Protein AF-A0A0F9QT44-F1 (afdb_monomer_lite)

Radius of gyration: 28.96 Å; chains: 1; bounding box: 82×44×83 Å

pLDDT: mean 74.53, std 11.98, range [33.0, 92.38]

Secondary structure (DSSP, 8-state):
--HHHHHHHHHHHTSSS-----------HHHHHHHHHHH---HHHHHHHHHHHHHHHHHHHHHHHHHH--S-HHHHHHHHHHHHHHHHHHHHHHHHHHHHHHHHHHHHHHHHHHHHHHHHHHHS-TTS-HHHHHHHHHHHS-STTHHHHHHHHHHHHTT--HHHHHHT---S-HHHHHHHHHHHHTTT---THHHHSSS-HHHHHHHHHHHHHHHHHHHHHHHHHHHHHHHHHHHHHS---HHHHHHHHHHHHHHHHHHHHHHH-S-------TTSS-HHHHHHHHHHHHHHHHHHHH--TT--HHHHHHHHHHHHTTT-SSSHHHHHHHHHHHHTT---HHHHHHHHHHHH--HHHHHHHHHHHHHHHHHHTT-

Sequence (375 aa):
MSYIERYLIFCRKFHRIKIPKLKFKVLSDRYHDLYKKNYNVYENDINKASFLIFLASFLIFNLLLMYLTTIIIPIISLISVFLSIILSYKFNLILYNEISRRESEINAMLHIIKIDFSLIQEILKNNSDYSINFIMLIKDYNIPISSDFKIILKKIHEGMIPEDELTKLMTPSKNFDDYLKMLLTNNFGFNSSILNNNETDLEKKYKIYMKEIQSRISILFFVGIFFPLGLCFLILFQLINMIFQTLFVPIFLILLNFLFRKTIKRNSYLIGVLNNYSKLEKKKFDEFIQFLRSFAINLKRNISPELCFLNSYNQNINRLQLIKESIRTQVSRLLNFNCTFNEILQFLKIDMKSVRYNVILDVIQKFIDKMVNVV

Organism: NCBI:txid412755

Foldseek 3Di:
DDPVVVLLVLLVVCVPPPADFADDDDDDPLVQVVCCVVRVGGLRSLRRSLVVQLVVQLVVQLVVDVVVDPDDSVVSSVVSNVVSNVVSNVSSCPVVVVLVVLQVQCVVCVVVLVVLLLVVQVVDPPPDQSLVVSLVSLLPPPGPCNVVSVVLNVVVVVVDDSLVSLLVDDGSHPVVNVVSVVCSVVVVHDDPVVVVPDDPVVNVVVVVVVVVLVVLVVVLVCLVPVVVVVVVVCVVVDVPDPVVVVVVVVVSVVVSVVSCCVNVPDPPPDDDDLPPDDPVVNLLVVLVVQLVVQLVVLPDPPDDSLVSNLRSCVVCVVVDDPCNVLSVVLNVCSVVVNDDPLVNLVSSCVVVVDPVSNVVSVSVSVVVVVSVVVD

Structure (mmCIF, N/CA/C/O backbone):
data_AF-A0A0F9QT44-F1
#
_entry.id   AF-A0A0F9QT44-F1
#
loop_
_atom_site.group_PDB
_atom_site.id
_atom_site.type_symbol
_atom_site.label_atom_id
_atom_site.label_alt_id
_atom_site.label_comp_id
_atom_site.label_asym_id
_atom_site.label_entity_id
_atom_site.label_seq_id
_atom_site.pdbx_PDB_ins_code
_atom_site.Cartn_x
_atom_site.Cartn_y
_atom_site.Cartn_z
_atom_site.occupancy
_atom_site.B_iso_or_equiv
_atom_site.auth_seq_id
_atom_site.auth_comp_id
_atom_site.auth_asym_id
_atom_site.auth_atom_id
_atom_site.pdbx_PDB_model_num
ATOM 1 N N . MET A 1 1 ? -8.198 15.325 -16.122 1.00 53.47 1 MET A N 1
ATOM 2 C CA . MET A 1 1 ? -8.079 14.009 -16.780 1.00 53.47 1 MET A CA 1
ATOM 3 C C . MET A 1 1 ? -6.742 13.398 -16.397 1.00 53.47 1 MET A C 1
ATOM 5 O O . MET A 1 1 ? -5.712 13.985 -16.725 1.00 53.47 1 MET A O 1
ATOM 9 N N . SER A 1 2 ? -6.741 12.316 -15.619 1.00 73.81 2 SER A N 1
ATOM 10 C CA . SER A 1 2 ? -5.506 11.704 -15.107 1.00 73.81 2 SER A CA 1
ATOM 11 C C . SER A 1 2 ? -4.689 11.042 -16.233 1.00 73.81 2 SER A C 1
ATOM 13 O O . SER A 1 2 ? -5.227 10.667 -17.276 1.00 73.81 2 SER A O 1
ATOM 15 N N . TYR A 1 3 ? -3.371 10.894 -16.052 1.00 79.12 3 TYR A N 1
ATOM 16 C CA . TYR A 1 3 ? -2.490 10.210 -17.020 1.00 79.12 3 TYR A CA 1
ATOM 17 C C . TYR A 1 3 ? -2.990 8.792 -17.363 1.00 79.12 3 TYR A C 1
ATOM 19 O O . TYR A 1 3 ? -2.947 8.369 -18.518 1.00 79.12 3 TYR A O 1
ATOM 27 N N . ILE A 1 4 ? -3.538 8.100 -16.363 1.00 77.94 4 ILE A N 1
ATOM 28 C CA . ILE A 1 4 ? -4.082 6.746 -16.477 1.00 77.94 4 ILE A CA 1
ATOM 29 C C . ILE A 1 4 ? -5.357 6.730 -17.331 1.00 77.94 4 ILE A C 1
ATOM 31 O O . ILE A 1 4 ? -5.503 5.860 -18.181 1.00 77.94 4 ILE A O 1
ATOM 35 N N . GLU A 1 5 ? -6.249 7.718 -17.214 1.00 79.06 5 GLU A N 1
ATOM 36 C CA . GLU A 1 5 ? -7.438 7.803 -18.081 1.00 79.06 5 GLU A CA 1
ATOM 37 C C . GLU A 1 5 ? -7.067 7.903 -19.565 1.00 79.06 5 GLU A C 1
ATOM 39 O O . GLU A 1 5 ? -7.649 7.209 -20.399 1.00 79.06 5 GLU A O 1
ATOM 44 N N . ARG A 1 6 ? -6.064 8.724 -19.907 1.00 81.19 6 ARG A N 1
ATOM 45 C CA . ARG A 1 6 ? -5.584 8.848 -21.295 1.00 81.19 6 ARG A CA 1
ATOM 46 C C . ARG A 1 6 ? -4.982 7.536 -21.800 1.00 81.19 6 ARG A C 1
ATOM 48 O O . ARG A 1 6 ? -5.262 7.134 -22.929 1.00 81.19 6 ARG A O 1
ATOM 55 N N . TYR A 1 7 ? -4.208 6.856 -20.953 1.00 84.06 7 TYR A N 1
ATOM 56 C CA . TYR A 1 7 ? -3.657 5.530 -21.235 1.00 84.06 7 TYR A CA 1
ATOM 57 C C . TYR A 1 7 ? -4.762 4.501 -21.524 1.00 84.06 7 TYR A C 1
ATOM 59 O O . TYR A 1 7 ? -4.699 3.767 -22.511 1.00 84.06 7 TYR A O 1
ATOM 67 N N . LEU A 1 8 ? -5.808 4.471 -20.696 1.00 83.31 8 LEU A N 1
ATOM 68 C CA . LEU A 1 8 ? -6.914 3.523 -20.832 1.00 83.31 8 LEU A CA 1
ATOM 69 C C . LEU A 1 8 ? -7.744 3.786 -22.086 1.00 83.31 8 LEU A C 1
ATOM 71 O O . LEU A 1 8 ? -8.091 2.845 -22.798 1.00 83.31 8 LEU A O 1
ATOM 75 N N . ILE A 1 9 ? -8.016 5.054 -22.399 1.00 82.94 9 ILE A N 1
ATOM 76 C CA . ILE A 1 9 ? -8.697 5.435 -23.642 1.00 82.94 9 ILE A CA 1
ATOM 77 C C . ILE A 1 9 ? -7.890 4.973 -24.853 1.00 82.94 9 ILE A C 1
ATOM 79 O O . ILE A 1 9 ? -8.465 4.421 -25.790 1.00 82.94 9 ILE A O 1
ATOM 83 N N . PHE A 1 10 ? -6.567 5.156 -24.827 1.00 83.06 10 PHE A N 1
ATOM 84 C CA . PHE A 1 10 ? -5.695 4.673 -25.890 1.00 83.06 10 PHE A CA 1
ATOM 85 C C . PHE A 1 10 ? -5.793 3.151 -26.052 1.00 83.06 10 PHE A C 1
ATOM 87 O O . PHE A 1 10 ? -6.037 2.686 -27.159 1.00 83.06 10 PHE A O 1
ATOM 94 N N . CYS A 1 11 ? -5.710 2.378 -24.965 1.00 82.44 11 CYS A N 1
ATOM 95 C CA . CYS A 1 11 ? -5.818 0.917 -25.029 1.00 82.44 11 CYS A CA 1
ATOM 96 C C . CYS A 1 11 ? -7.182 0.454 -25.576 1.00 82.44 11 CYS A C 1
ATOM 98 O O . CYS A 1 11 ? -7.239 -0.400 -26.462 1.00 82.44 11 CYS A O 1
ATOM 100 N N . ARG A 1 12 ? -8.287 1.058 -25.114 1.00 82.94 12 ARG A N 1
ATOM 101 C CA . ARG A 1 12 ? -9.653 0.682 -25.526 1.00 82.94 12 ARG A CA 1
ATOM 102 C C . ARG A 1 12 ? -9.930 0.917 -27.011 1.00 82.94 12 ARG A C 1
ATOM 104 O O . ARG A 1 12 ? -10.701 0.161 -27.601 1.00 82.94 12 ARG A O 1
ATOM 111 N N . LYS A 1 13 ? -9.292 1.909 -27.646 1.00 84.19 13 LYS A N 1
ATOM 112 C CA . LYS A 1 13 ? -9.457 2.169 -29.092 1.00 84.19 13 LYS A CA 1
ATOM 113 C C . LYS A 1 13 ? -9.105 0.955 -29.960 1.00 84.19 13 LYS A C 1
ATOM 115 O O . LYS A 1 13 ? -9.671 0.795 -31.036 1.00 84.19 13 LYS A O 1
ATOM 120 N N . PHE A 1 14 ? -8.228 0.073 -29.482 1.00 78.81 14 PHE A N 1
ATOM 121 C CA . PHE A 1 14 ? -7.748 -1.088 -30.237 1.00 78.81 14 PHE A CA 1
ATOM 122 C C . PHE A 1 14 ? -8.479 -2.392 -29.905 1.00 78.81 14 PHE A C 1
ATOM 124 O O . PHE A 1 14 ? -8.108 -3.456 -30.410 1.00 78.81 14 PHE A O 1
ATOM 131 N N . HIS A 1 15 ? -9.547 -2.324 -29.106 1.00 76.88 15 HIS A N 1
ATOM 132 C CA . HIS A 1 15 ? -10.271 -3.506 -28.650 1.00 76.88 15 HIS A CA 1
ATOM 133 C C . HIS A 1 15 ? -10.776 -4.368 -29.819 1.00 76.88 15 HIS A C 1
ATOM 135 O O . HIS A 1 15 ? -10.503 -5.569 -29.886 1.00 76.88 15 HIS A O 1
ATOM 141 N N . ARG A 1 16 ? -11.400 -3.728 -30.819 1.00 76.50 16 ARG A N 1
ATOM 142 C CA . ARG A 1 16 ? -11.988 -4.394 -31.997 1.00 76.50 16 ARG A CA 1
ATOM 143 C C . ARG A 1 16 ? -11.002 -4.669 -33.137 1.00 76.50 16 ARG A C 1
ATOM 145 O O . ARG A 1 16 ? -11.326 -5.428 -34.043 1.00 76.50 16 ARG A O 1
ATOM 152 N N . ILE A 1 17 ? -9.804 -4.082 -33.109 1.00 80.19 17 ILE A N 1
ATOM 153 C CA . ILE A 1 17 ? -8.862 -4.173 -34.231 1.00 80.19 17 ILE A CA 1
ATOM 154 C C . ILE A 1 17 ? -8.015 -5.446 -34.087 1.00 80.19 17 ILE A C 1
ATOM 156 O O . ILE A 1 17 ? -7.487 -5.739 -33.007 1.00 80.19 17 ILE A O 1
ATOM 160 N N . LYS A 1 18 ? -7.887 -6.226 -35.167 1.00 79.38 18 LYS A N 1
ATOM 161 C CA . LYS A 1 18 ? -6.996 -7.394 -35.237 1.00 79.38 18 LYS A CA 1
ATOM 162 C C . LYS A 1 18 ? -5.578 -6.924 -35.580 1.00 79.38 18 LYS A C 1
ATOM 164 O O . LYS A 1 18 ? -5.235 -6.781 -36.744 1.00 79.38 18 LYS A O 1
ATOM 169 N N . ILE A 1 19 ? -4.782 -6.655 -34.548 1.00 83.69 19 ILE A N 1
ATOM 170 C CA . ILE A 1 19 ? -3.373 -6.233 -34.642 1.00 83.69 19 ILE A CA 1
ATOM 171 C C . ILE A 1 19 ? -2.504 -7.305 -33.962 1.00 83.69 19 ILE A C 1
ATOM 173 O O . ILE A 1 19 ? -2.989 -7.939 -33.011 1.00 83.69 19 ILE A O 1
ATOM 177 N N . PRO A 1 20 ? -1.247 -7.517 -34.407 1.00 80.50 20 PRO A N 1
ATOM 178 C CA . PRO A 1 20 ? -0.276 -8.315 -33.668 1.00 80.50 20 PRO A CA 1
ATOM 179 C C . PRO A 1 20 ? -0.170 -7.883 -32.202 1.00 80.50 20 PRO A C 1
ATOM 181 O O . PRO A 1 20 ? -0.392 -6.725 -31.845 1.00 80.50 20 PRO A O 1
ATOM 184 N N . LYS A 1 21 ? 0.152 -8.841 -31.334 1.00 83.00 21 LYS A N 1
ATOM 185 C CA . LYS A 1 21 ? 0.227 -8.632 -29.887 1.00 83.00 21 LYS A CA 1
ATOM 186 C C . LYS A 1 21 ? 1.665 -8.800 -29.440 1.00 83.00 21 LYS A C 1
ATOM 188 O O . LYS A 1 21 ? 2.279 -9.819 -29.742 1.00 83.00 21 LYS A O 1
ATOM 193 N N . LEU A 1 22 ? 2.163 -7.841 -28.670 1.00 79.12 22 LEU A N 1
ATOM 194 C CA . LEU A 1 22 ? 3.469 -7.943 -28.035 1.00 79.12 22 LEU A CA 1
ATOM 195 C C . LEU A 1 22 ? 3.256 -8.299 -26.561 1.00 79.12 22 LEU A C 1
ATOM 197 O O . LEU A 1 22 ? 2.761 -7.477 -25.790 1.00 79.12 22 LEU A O 1
ATOM 201 N N . LYS A 1 23 ? 3.557 -9.547 -26.191 1.00 79.25 23 LYS A N 1
ATOM 202 C CA . LYS A 1 23 ? 3.420 -10.042 -24.815 1.00 79.25 23 LYS A CA 1
ATOM 203 C C . LYS A 1 23 ? 4.752 -9.912 -24.088 1.00 79.25 23 LYS A C 1
ATOM 205 O O . LYS A 1 23 ? 5.744 -10.479 -24.530 1.00 79.25 23 LYS A O 1
ATOM 210 N N . PHE A 1 24 ? 4.754 -9.208 -22.961 1.00 69.50 24 PHE A N 1
ATOM 211 C CA . PHE A 1 24 ? 5.959 -9.020 -22.148 1.00 69.50 24 PHE A CA 1
ATOM 212 C C . PHE A 1 24 ? 5.968 -9.825 -20.855 1.00 69.50 24 PHE A C 1
ATOM 214 O O . PHE A 1 24 ? 7.033 -10.205 -20.376 1.00 69.50 24 PHE A O 1
ATOM 221 N N . LYS A 1 25 ? 4.797 -10.055 -20.262 1.00 70.12 25 LYS A N 1
ATOM 222 C CA . LYS A 1 25 ? 4.671 -10.742 -18.981 1.00 70.12 25 LYS A CA 1
ATOM 223 C C . LYS A 1 25 ? 3.348 -11.488 -18.941 1.00 70.12 25 LYS A C 1
ATOM 225 O O . LYS A 1 25 ? 2.318 -10.907 -19.258 1.00 70.12 25 LYS A O 1
ATOM 230 N N . VAL A 1 26 ? 3.387 -12.752 -18.532 1.00 71.94 26 VAL A N 1
ATOM 231 C CA . VAL A 1 26 ? 2.172 -13.497 -18.192 1.00 71.94 26 VAL A CA 1
ATOM 232 C C . VAL A 1 26 ? 1.692 -12.963 -16.846 1.00 71.94 26 VAL A C 1
ATOM 234 O O . VAL A 1 26 ? 2.415 -13.028 -15.849 1.00 71.94 26 VAL A O 1
ATOM 237 N N . LEU A 1 27 ? 0.518 -12.341 -16.839 1.00 72.50 27 LEU A N 1
ATOM 238 C CA . LEU A 1 27 ? -0.137 -11.904 -15.610 1.00 72.50 27 LEU A CA 1
ATOM 239 C C . LEU A 1 27 ? -0.869 -13.099 -14.994 1.00 72.50 27 LEU A C 1
ATOM 241 O O . LEU A 1 27 ? -1.238 -14.032 -15.699 1.00 72.50 27 LEU A O 1
ATOM 245 N N . SER A 1 28 ? -1.059 -13.088 -13.677 1.00 75.38 28 SER A N 1
ATOM 246 C CA . SER A 1 28 ? -1.920 -14.084 -13.039 1.00 75.38 28 SER A CA 1
ATOM 247 C C . SER A 1 28 ? -3.394 -13.765 -13.296 1.00 75.38 28 SER A C 1
ATOM 249 O O . SER A 1 28 ? -3.754 -12.599 -13.479 1.00 75.38 28 SER A O 1
ATOM 251 N N . ASP A 1 29 ? -4.256 -14.783 -13.232 1.00 77.94 29 ASP A N 1
ATOM 252 C CA . ASP A 1 29 ? -5.703 -14.663 -13.485 1.00 77.94 29 ASP A CA 1
ATOM 253 C C . ASP A 1 29 ? -6.363 -13.542 -12.673 1.00 77.94 29 ASP A C 1
ATOM 255 O O . ASP A 1 29 ? -7.120 -12.726 -13.192 1.00 77.94 29 ASP A O 1
ATOM 259 N N . ARG A 1 30 ? -5.941 -13.382 -11.418 1.00 77.69 30 ARG A N 1
ATOM 260 C CA . ARG A 1 30 ? -6.386 -12.295 -10.540 1.00 77.69 30 ARG A CA 1
ATOM 261 C C . ARG A 1 30 ? -6.125 -10.899 -11.121 1.00 77.69 30 ARG A C 1
ATOM 263 O O . ARG A 1 30 ? -6.950 -10.001 -10.973 1.00 77.69 30 ARG A O 1
ATOM 270 N N . TYR A 1 31 ? -4.971 -10.680 -11.752 1.00 75.50 31 TYR A N 1
ATOM 271 C CA . TYR A 1 31 ? -4.663 -9.394 -12.385 1.00 75.50 31 TYR A CA 1
ATOM 272 C C . TYR A 1 31 ? -5.509 -9.179 -13.646 1.00 75.50 31 TYR A C 1
ATOM 274 O O . TYR A 1 31 ? -5.884 -8.039 -13.920 1.00 75.50 31 TYR A O 1
ATOM 282 N N . HIS A 1 32 ? -5.865 -10.245 -14.373 1.00 78.88 32 HIS A N 1
ATOM 283 C CA . HIS A 1 32 ? -6.824 -10.156 -15.479 1.00 78.88 32 HIS A CA 1
ATOM 284 C C . HIS A 1 32 ? -8.195 -9.685 -14.991 1.00 78.88 32 HIS A C 1
ATOM 286 O O . HIS A 1 32 ? -8.760 -8.745 -15.560 1.00 78.88 32 HIS A O 1
ATOM 292 N N . ASP A 1 33 ? -8.680 -10.258 -13.891 1.00 79.62 33 ASP A N 1
ATOM 293 C CA . ASP A 1 33 ? -9.951 -9.866 -13.287 1.00 79.62 33 ASP A CA 1
ATOM 294 C C . ASP A 1 33 ? -9.911 -8.427 -12.754 1.00 79.62 33 ASP A C 1
ATOM 296 O O . ASP A 1 33 ? -10.848 -7.656 -12.970 1.00 79.62 33 ASP A O 1
ATOM 300 N N . LEU A 1 34 ? -8.799 -8.011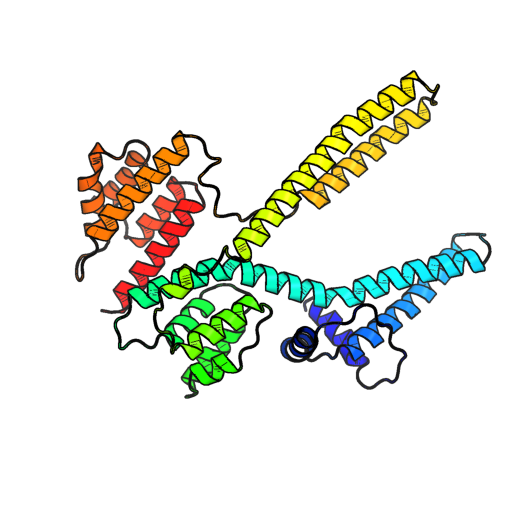 -12.131 1.00 80.06 34 LEU A N 1
ATOM 301 C CA . LEU A 1 34 ? -8.619 -6.633 -11.656 1.00 80.06 34 LEU A CA 1
ATOM 302 C C . LEU A 1 34 ? -8.583 -5.623 -12.807 1.00 80.06 34 LEU A C 1
ATOM 304 O O . LEU A 1 34 ? -9.175 -4.549 -12.692 1.00 80.06 34 LEU A O 1
ATOM 308 N N . TYR A 1 35 ? -7.912 -5.944 -13.918 1.00 79.75 35 TYR A N 1
ATOM 309 C CA . TYR A 1 35 ? -7.878 -5.079 -15.102 1.00 79.75 35 TYR A CA 1
ATOM 310 C C . TYR A 1 35 ? -9.275 -4.885 -15.686 1.00 79.75 35 TYR A C 1
ATOM 312 O O . TYR A 1 35 ? -9.684 -3.755 -15.972 1.00 79.75 35 TYR A O 1
ATOM 320 N N . LYS A 1 36 ? -10.036 -5.975 -15.799 1.00 81.44 36 LYS A N 1
ATOM 321 C CA . LYS A 1 36 ? -11.409 -5.939 -16.296 1.00 81.44 36 LYS A CA 1
ATOM 322 C C . LYS A 1 36 ? -12.326 -5.156 -15.355 1.00 81.44 36 LYS A C 1
ATOM 324 O O . LYS A 1 36 ? -13.041 -4.272 -15.816 1.00 81.44 36 LYS A O 1
ATOM 329 N N . LYS A 1 37 ? -12.269 -5.425 -14.048 1.00 79.81 37 LYS A N 1
ATOM 330 C CA . LYS A 1 37 ? -13.130 -4.790 -13.041 1.00 79.81 37 LYS A CA 1
ATOM 331 C C . LYS A 1 37 ? -12.847 -3.294 -12.882 1.00 79.81 37 LYS A C 1
ATOM 333 O O . LYS A 1 37 ? -13.768 -2.490 -12.962 1.00 79.81 37 LYS A O 1
ATOM 338 N N . ASN A 1 38 ? -11.585 -2.914 -12.682 1.00 77.12 38 ASN A N 1
ATOM 339 C CA . ASN A 1 38 ? -11.232 -1.535 -12.325 1.00 77.12 38 ASN A CA 1
ATOM 340 C C . ASN A 1 38 ? -11.127 -0.620 -13.543 1.00 77.12 38 ASN A C 1
ATOM 342 O O . ASN A 1 38 ? -11.376 0.580 -13.449 1.00 77.12 38 ASN A O 1
ATOM 346 N N . TYR A 1 39 ? -10.720 -1.178 -14.684 1.00 77.75 39 TYR A N 1
ATOM 347 C CA . TYR A 1 39 ? -10.350 -0.388 -15.848 1.00 77.75 39 TYR A CA 1
ATOM 348 C C . TYR A 1 39 ? -11.111 -0.765 -17.113 1.00 77.75 39 TYR A C 1
ATOM 350 O O . TYR A 1 39 ? -10.954 -0.063 -18.110 1.00 77.75 39 TYR A O 1
ATOM 358 N N . ASN A 1 40 ? -11.954 -1.804 -17.104 1.00 80.81 40 ASN A N 1
ATOM 359 C CA . ASN A 1 40 ? -12.685 -2.299 -18.277 1.00 80.81 40 ASN A CA 1
ATOM 360 C C . ASN A 1 40 ? -11.776 -2.422 -19.516 1.00 80.81 40 ASN A C 1
ATOM 362 O O . ASN A 1 40 ? -12.072 -1.899 -20.592 1.00 80.81 40 ASN A O 1
ATOM 366 N N . VAL A 1 41 ? -10.598 -3.011 -19.307 1.00 79.94 41 VAL A N 1
ATOM 367 C CA . VAL A 1 41 ? -9.574 -3.244 -20.327 1.00 79.94 41 VAL A CA 1
ATOM 368 C C . VAL A 1 41 ? -9.114 -4.688 -20.206 1.00 79.94 41 VAL A C 1
ATOM 370 O O . VAL A 1 41 ? -8.861 -5.170 -19.103 1.00 79.94 41 VAL A O 1
ATOM 373 N N . TYR A 1 42 ? -8.987 -5.372 -21.340 1.00 80.88 42 TYR A N 1
ATOM 374 C CA . TYR A 1 42 ? -8.425 -6.716 -21.379 1.00 80.88 42 TYR A CA 1
ATOM 375 C C . TYR A 1 42 ? -6.911 -6.649 -21.575 1.00 80.88 42 TYR A C 1
ATOM 377 O O . TYR A 1 42 ? -6.396 -5.756 -22.246 1.00 80.88 42 TYR A O 1
ATOM 385 N N . GLU A 1 43 ? -6.181 -7.646 -21.073 1.00 78.50 43 GLU A N 1
ATOM 386 C CA . GLU A 1 43 ? -4.735 -7.761 -21.318 1.00 78.50 43 GLU A CA 1
ATOM 387 C C . GLU A 1 43 ? -4.409 -7.733 -22.823 1.00 78.50 43 GLU A C 1
ATOM 389 O O . GLU A 1 43 ? -3.436 -7.125 -23.264 1.00 78.50 43 GLU A O 1
ATOM 394 N N . ASN A 1 44 ? -5.281 -8.329 -23.638 1.00 81.50 44 ASN A N 1
ATOM 395 C CA . ASN A 1 44 ? -5.165 -8.289 -25.090 1.00 81.50 44 ASN A CA 1
ATOM 396 C C . ASN A 1 44 ? -5.124 -6.864 -25.654 1.00 81.50 44 ASN A C 1
ATOM 398 O O . ASN A 1 44 ? -4.415 -6.636 -26.630 1.00 81.50 44 ASN A O 1
ATOM 402 N N . ASP A 1 45 ? -5.853 -5.921 -25.065 1.00 81.62 45 ASP A N 1
ATOM 403 C CA . ASP A 1 45 ? -5.890 -4.534 -25.530 1.00 81.62 45 ASP A CA 1
ATOM 404 C C . ASP A 1 45 ? -4.587 -3.811 -25.177 1.00 81.62 45 ASP A C 1
ATOM 406 O O . ASP A 1 45 ? -4.041 -3.077 -26.001 1.00 81.62 45 ASP A O 1
ATOM 410 N N . ILE A 1 46 ? -4.037 -4.097 -23.993 1.00 83.69 46 ILE A N 1
ATOM 411 C CA . ILE A 1 46 ? -2.733 -3.592 -23.546 1.00 83.69 46 ILE A CA 1
ATOM 412 C C . ILE A 1 46 ? -1.624 -4.133 -24.453 1.00 83.69 46 ILE A C 1
ATOM 414 O O . ILE A 1 46 ? -0.801 -3.367 -24.941 1.00 83.69 46 ILE A O 1
ATOM 418 N N . ASN A 1 47 ? -1.636 -5.432 -24.757 1.00 84.50 47 ASN A N 1
ATOM 419 C CA . ASN A 1 47 ? -0.624 -6.068 -25.605 1.00 84.50 47 ASN A CA 1
ATOM 420 C C . ASN A 1 47 ? -0.681 -5.580 -27.069 1.00 84.50 47 ASN A C 1
ATOM 422 O O . ASN A 1 47 ? 0.359 -5.484 -27.726 1.00 84.50 47 ASN A O 1
ATOM 426 N N . LYS A 1 48 ? -1.871 -5.232 -27.586 1.00 86.25 48 LYS A N 1
ATOM 427 C CA . LYS A 1 48 ? -2.028 -4.561 -28.893 1.00 86.25 48 LYS A CA 1
ATOM 428 C C . LYS A 1 48 ? -1.499 -3.124 -28.856 1.00 86.25 48 LYS A C 1
ATOM 430 O O . LYS A 1 48 ? -0.768 -2.713 -29.753 1.00 86.25 48 LYS A O 1
ATOM 435 N N . ALA A 1 49 ? -1.835 -2.364 -27.814 1.00 85.62 49 ALA A N 1
ATOM 436 C CA . ALA A 1 49 ? -1.353 -0.995 -27.633 1.00 85.62 49 ALA A CA 1
ATOM 437 C C . ALA A 1 49 ? 0.180 -0.943 -27.480 1.00 85.62 49 ALA A C 1
ATOM 439 O O . ALA A 1 49 ? 0.837 -0.106 -28.096 1.00 85.62 49 ALA A O 1
ATOM 440 N N . SER A 1 50 ? 0.762 -1.890 -26.739 1.00 86.00 50 SER A N 1
ATOM 441 C CA . SER A 1 50 ? 2.208 -2.098 -26.636 1.00 86.00 50 SER A CA 1
ATOM 442 C C . SER A 1 50 ? 2.855 -2.342 -27.999 1.00 86.00 50 SER A C 1
ATOM 444 O O . SER A 1 50 ? 3.888 -1.740 -28.296 1.00 86.00 50 SER A O 1
ATOM 446 N N . PHE A 1 51 ? 2.252 -3.176 -28.850 1.00 87.56 51 PHE A N 1
ATOM 447 C CA . PHE A 1 51 ? 2.764 -3.415 -30.200 1.00 87.56 51 PHE A CA 1
ATOM 448 C C . PHE A 1 51 ? 2.769 -2.137 -31.055 1.00 87.56 51 PHE A C 1
ATOM 450 O O . PHE A 1 51 ? 3.754 -1.846 -31.728 1.00 87.56 51 PHE A O 1
ATOM 457 N N . LEU A 1 52 ? 1.711 -1.328 -30.988 1.00 87.19 52 LEU A N 1
ATOM 458 C CA . LEU A 1 52 ? 1.657 -0.061 -31.724 1.00 87.19 52 LEU A CA 1
ATOM 459 C C . LEU A 1 52 ? 2.695 0.949 -31.242 1.00 87.19 52 LEU A C 1
ATOM 461 O O . LEU A 1 52 ? 3.298 1.645 -32.053 1.00 87.19 52 LEU A O 1
ATOM 465 N N . ILE A 1 53 ? 2.935 1.012 -29.935 1.00 87.94 53 ILE A N 1
ATOM 466 C CA . ILE A 1 53 ? 3.975 1.876 -29.369 1.00 87.94 53 ILE A CA 1
ATOM 467 C C . ILE A 1 53 ? 5.358 1.395 -29.776 1.00 87.94 53 ILE A C 1
ATOM 469 O O . ILE A 1 53 ? 6.213 2.220 -30.090 1.00 87.94 53 ILE A O 1
ATOM 473 N N . PHE A 1 54 ? 5.572 0.081 -29.820 1.00 92.38 54 PHE A N 1
ATOM 474 C CA . PHE A 1 54 ? 6.790 -0.491 -30.379 1.00 92.38 54 PHE A CA 1
ATOM 475 C C . PHE A 1 54 ? 6.980 -0.035 -31.832 1.00 92.38 54 PHE A C 1
ATOM 477 O O . PHE A 1 54 ? 8.012 0.543 -32.146 1.00 92.38 54 PHE A O 1
ATOM 484 N N . LEU A 1 55 ? 5.965 -0.183 -32.688 1.00 90.12 55 LEU A N 1
ATOM 485 C CA . LEU A 1 55 ? 6.057 0.179 -34.104 1.00 90.12 55 LEU A CA 1
ATOM 486 C C . LEU A 1 55 ? 6.283 1.686 -34.310 1.00 90.12 55 LEU A C 1
ATOM 488 O O . LEU A 1 55 ? 7.177 2.083 -35.054 1.00 90.12 55 LEU A O 1
ATOM 492 N N . ALA A 1 56 ? 5.526 2.531 -33.609 1.00 90.25 56 ALA A N 1
ATOM 493 C CA . ALA A 1 56 ? 5.676 3.981 -33.692 1.00 90.25 56 ALA A CA 1
ATOM 494 C C . ALA A 1 56 ? 7.052 4.443 -33.187 1.00 90.25 56 ALA A C 1
ATOM 496 O O . ALA A 1 56 ? 7.721 5.231 -33.851 1.00 90.25 56 ALA A O 1
ATOM 497 N N . SER A 1 57 ? 7.504 3.931 -32.036 1.00 90.75 57 SER A N 1
ATOM 498 C CA . SER A 1 57 ? 8.822 4.282 -31.494 1.00 90.75 57 SER A CA 1
ATOM 499 C C . SER A 1 57 ? 9.963 3.753 -32.358 1.00 90.75 57 SER A C 1
ATOM 501 O O . SER A 1 57 ? 10.943 4.464 -32.545 1.00 90.75 57 SER A O 1
ATOM 503 N N . PHE A 1 58 ? 9.822 2.565 -32.949 1.00 92.31 58 PHE A N 1
ATOM 504 C CA . PHE A 1 58 ? 10.789 2.021 -33.898 1.00 92.31 58 PHE A CA 1
ATOM 505 C C . PHE A 1 58 ? 10.944 2.929 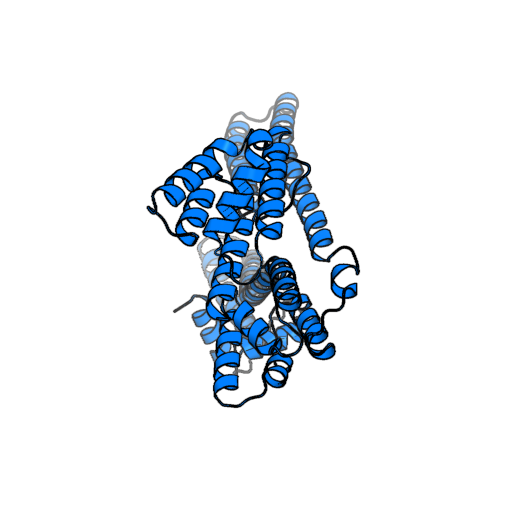-35.123 1.00 92.31 58 PHE A C 1
ATOM 507 O O . PHE A 1 58 ? 12.071 3.253 -35.491 1.00 92.31 58 PHE A O 1
ATOM 514 N N . LEU A 1 59 ? 9.840 3.387 -35.725 1.00 90.31 59 LEU A N 1
ATOM 515 C CA . LEU A 1 59 ? 9.890 4.307 -36.868 1.00 90.31 59 LEU A CA 1
ATOM 516 C C . LEU A 1 59 ? 10.535 5.647 -36.495 1.00 90.31 59 LEU A C 1
ATOM 518 O O . LEU A 1 59 ? 11.408 6.128 -37.214 1.00 90.31 59 LEU A O 1
ATOM 522 N N . ILE A 1 60 ? 10.150 6.223 -35.352 1.00 88.94 60 ILE A N 1
ATOM 523 C CA . ILE A 1 60 ? 10.704 7.495 -34.872 1.00 88.94 60 ILE A CA 1
ATOM 524 C C . ILE A 1 60 ? 12.207 7.366 -34.611 1.00 88.94 60 ILE A C 1
ATOM 526 O O . ILE A 1 60 ? 12.973 8.188 -35.105 1.00 88.94 60 ILE A O 1
ATOM 530 N N . PHE A 1 61 ? 12.646 6.343 -33.869 1.00 89.38 61 PHE A N 1
ATOM 531 C CA . PHE A 1 61 ? 14.065 6.161 -33.557 1.00 89.38 61 PHE A CA 1
ATOM 532 C C . PHE A 1 61 ? 14.901 5.897 -34.807 1.00 89.38 61 PHE A C 1
ATOM 534 O O . PHE A 1 61 ? 15.972 6.485 -34.921 1.00 89.38 61 PHE A O 1
ATOM 541 N N . ASN A 1 62 ? 14.401 5.107 -35.763 1.00 84.88 62 ASN A N 1
ATOM 542 C CA . ASN A 1 62 ? 15.107 4.903 -37.027 1.00 84.88 62 ASN A CA 1
ATOM 543 C C . ASN A 1 62 ? 15.271 6.206 -37.805 1.00 84.88 62 ASN A C 1
ATOM 545 O O . ASN A 1 62 ? 16.381 6.510 -38.222 1.00 84.88 62 ASN A O 1
ATOM 549 N N . LEU A 1 63 ? 14.203 6.995 -37.977 1.00 86.50 63 LEU A N 1
ATOM 550 C CA . LEU A 1 63 ? 14.283 8.271 -38.699 1.00 86.50 63 LEU A CA 1
ATOM 551 C C . LEU A 1 63 ? 15.267 9.238 -38.029 1.00 86.50 63 LEU A C 1
ATOM 553 O O . LEU A 1 63 ? 16.080 9.869 -38.700 1.00 86.50 63 LEU A O 1
ATOM 557 N N . LEU A 1 64 ? 15.221 9.319 -36.700 1.00 85.31 64 LEU A N 1
ATOM 558 C CA . LEU A 1 64 ? 16.053 10.228 -35.916 1.00 85.31 64 LEU A CA 1
ATOM 559 C C . LEU A 1 64 ? 17.535 9.804 -35.947 1.00 85.31 64 LEU A C 1
ATOM 561 O O . LEU A 1 64 ? 18.414 10.642 -36.135 1.00 85.31 64 LEU A O 1
ATOM 565 N N . LEU A 1 65 ? 17.824 8.505 -35.827 1.00 84.69 65 LEU A N 1
ATOM 566 C CA . LEU A 1 65 ? 19.190 7.968 -35.885 1.00 84.69 65 LEU A CA 1
ATOM 567 C C . LEU A 1 65 ? 19.783 7.999 -37.301 1.00 84.69 65 LEU A C 1
ATOM 569 O O . LEU A 1 65 ? 20.967 8.304 -37.438 1.00 84.69 65 LEU A O 1
ATOM 573 N N . MET A 1 66 ? 18.975 7.748 -38.338 1.00 81.88 66 MET A N 1
ATOM 574 C CA . MET A 1 66 ? 19.383 7.908 -39.742 1.00 81.88 66 MET A CA 1
ATOM 575 C C . MET A 1 66 ? 19.742 9.361 -40.068 1.00 81.88 66 MET A C 1
ATOM 577 O O . MET A 1 66 ? 20.649 9.603 -40.854 1.00 81.88 66 MET A O 1
ATOM 581 N N . TYR A 1 67 ? 19.052 10.328 -39.457 1.00 79.88 67 TYR A N 1
ATOM 582 C CA . TYR A 1 67 ? 19.364 11.747 -39.625 1.00 79.88 67 TYR A CA 1
ATOM 583 C C . TYR A 1 67 ? 20.639 12.169 -38.875 1.00 79.88 67 TYR A C 1
ATOM 585 O O . TYR A 1 67 ? 21.417 12.974 -39.378 1.00 79.88 67 TYR A O 1
ATOM 593 N N . LEU A 1 68 ? 20.862 11.641 -37.667 1.00 74.62 68 LEU A N 1
ATOM 594 C CA . LEU A 1 68 ? 21.965 12.067 -36.796 1.00 74.62 68 LEU A CA 1
ATOM 595 C C . LEU A 1 68 ? 23.306 11.380 -37.073 1.00 74.62 68 LEU A C 1
ATOM 597 O O . LEU A 1 68 ? 24.338 11.896 -36.645 1.00 74.62 68 LEU A O 1
ATOM 601 N N . THR A 1 69 ? 23.319 10.201 -37.698 1.00 72.62 69 THR A N 1
ATOM 602 C CA . THR A 1 69 ? 24.528 9.367 -37.767 1.00 72.62 69 THR A CA 1
ATOM 603 C C . THR A 1 69 ? 24.770 8.792 -39.158 1.00 72.62 69 THR A C 1
ATOM 605 O O . THR A 1 69 ? 23.844 8.380 -39.843 1.00 72.62 69 THR A O 1
ATOM 608 N N . THR A 1 70 ? 26.041 8.695 -39.552 1.00 72.62 70 THR A N 1
ATOM 609 C CA . THR A 1 70 ? 26.505 8.020 -40.781 1.00 72.62 70 THR A CA 1
ATOM 610 C C . THR A 1 70 ? 26.765 6.521 -40.573 1.00 72.62 70 THR A C 1
ATOM 612 O O . THR A 1 70 ? 27.417 5.871 -41.390 1.00 72.62 70 THR A O 1
ATOM 615 N N . ILE A 1 71 ? 26.295 5.966 -39.451 1.00 74.25 71 ILE A N 1
ATOM 616 C CA . ILE A 1 71 ? 26.486 4.561 -39.082 1.00 74.25 71 ILE A CA 1
ATOM 617 C C . ILE A 1 71 ? 25.771 3.657 -40.100 1.00 74.25 71 ILE A C 1
ATOM 619 O O . ILE A 1 71 ? 24.751 4.021 -40.682 1.00 74.25 71 ILE A O 1
ATOM 623 N N . ILE A 1 72 ? 26.289 2.442 -40.299 1.00 81.19 72 ILE A N 1
ATOM 624 C CA . ILE A 1 72 ? 25.689 1.452 -41.197 1.00 81.19 72 ILE A CA 1
ATOM 625 C C . ILE A 1 72 ? 24.246 1.141 -40.741 1.00 81.19 72 ILE A C 1
ATOM 627 O O . ILE A 1 72 ? 24.002 0.787 -39.584 1.00 81.19 72 ILE A O 1
ATOM 631 N N . ILE A 1 73 ? 23.303 1.197 -41.687 1.00 80.50 73 ILE A N 1
ATOM 632 C CA . ILE A 1 73 ? 21.854 0.962 -41.523 1.00 80.50 73 ILE A CA 1
ATOM 633 C C . ILE A 1 73 ? 21.473 -0.224 -40.598 1.00 80.50 73 ILE A C 1
ATOM 635 O O . ILE A 1 73 ? 20.580 -0.044 -39.765 1.00 80.50 73 ILE A O 1
ATOM 639 N N . PRO A 1 74 ? 22.098 -1.423 -40.652 1.00 80.62 74 PRO A N 1
ATOM 640 C CA . PRO A 1 74 ? 21.714 -2.532 -39.779 1.00 80.62 74 PRO A CA 1
ATOM 641 C C . PRO A 1 74 ? 21.990 -2.261 -38.294 1.00 80.62 74 PRO A C 1
ATOM 643 O O . PRO A 1 74 ? 21.211 -2.698 -37.449 1.00 80.62 74 PRO A O 1
ATOM 646 N N . ILE A 1 75 ? 23.039 -1.503 -37.957 1.00 79.38 75 ILE A N 1
ATOM 647 C CA . ILE A 1 75 ? 23.348 -1.139 -36.564 1.00 79.38 75 ILE A CA 1
ATOM 648 C C . ILE A 1 75 ? 22.302 -0.145 -36.043 1.00 79.38 75 ILE A C 1
ATOM 650 O O . ILE A 1 75 ? 21.807 -0.298 -34.926 1.00 79.38 75 ILE A O 1
ATOM 654 N N . ILE A 1 76 ? 21.909 0.827 -36.874 1.00 82.94 76 ILE A N 1
ATOM 655 C CA . ILE A 1 76 ? 20.849 1.795 -36.554 1.00 82.94 76 ILE A CA 1
ATOM 656 C C . ILE A 1 76 ? 19.518 1.078 -36.302 1.00 82.94 76 ILE A C 1
ATOM 658 O O . ILE A 1 76 ? 18.856 1.334 -35.291 1.00 82.94 76 ILE A O 1
ATOM 662 N N . SER A 1 77 ? 19.154 0.139 -37.178 1.00 81.25 77 SER A N 1
ATOM 663 C CA . SER A 1 77 ? 17.938 -0.663 -37.026 1.00 81.25 77 SER A CA 1
ATOM 664 C C . SER A 1 77 ? 17.956 -1.461 -35.722 1.00 81.25 77 SER A C 1
ATOM 666 O O . SER A 1 77 ? 17.003 -1.400 -34.945 1.00 81.25 77 SER A O 1
ATOM 668 N N . LEU A 1 78 ? 19.071 -2.129 -35.411 1.00 84.56 78 LEU A N 1
ATOM 669 C CA . LEU A 1 78 ? 19.219 -2.935 -34.199 1.00 84.56 78 LEU A CA 1
ATOM 670 C C . LEU A 1 78 ? 19.086 -2.092 -32.919 1.00 84.56 78 LEU A C 1
ATOM 672 O O . LEU A 1 78 ? 18.326 -2.458 -32.020 1.00 84.56 78 LEU A O 1
ATOM 676 N N . ILE A 1 79 ? 19.737 -0.925 -32.849 1.00 83.81 79 ILE A N 1
ATOM 677 C CA . ILE A 1 79 ? 19.596 0.012 -31.718 1.00 83.81 79 ILE A CA 1
ATOM 678 C C . ILE A 1 79 ? 18.144 0.499 -31.588 1.00 83.81 79 ILE A C 1
ATOM 680 O O . ILE A 1 79 ? 17.594 0.544 -30.482 1.00 83.81 79 ILE A O 1
ATOM 684 N N . SER A 1 80 ? 17.493 0.806 -32.711 1.00 87.25 80 SER A N 1
ATOM 685 C CA . SER A 1 80 ? 16.093 1.244 -32.748 1.00 87.25 80 SER A CA 1
ATOM 686 C C . SER A 1 80 ? 15.134 0.158 -32.253 1.00 87.25 80 SER A C 1
ATOM 688 O O . SER A 1 80 ? 14.183 0.464 -31.525 1.00 87.25 80 SER A O 1
ATOM 690 N N . VAL A 1 81 ? 15.390 -1.118 -32.576 1.00 88.56 81 VAL A N 1
ATOM 691 C CA . VAL A 1 81 ? 14.641 -2.265 -32.028 1.00 88.56 81 VAL A CA 1
ATOM 692 C C . VAL A 1 81 ? 14.796 -2.330 -30.508 1.00 88.56 81 VAL A C 1
ATOM 694 O O . VAL A 1 81 ? 13.798 -2.411 -29.797 1.00 88.56 81 VAL A O 1
ATOM 697 N N . PHE A 1 82 ? 16.016 -2.233 -29.973 1.00 87.94 82 PHE A N 1
ATOM 698 C CA . PHE A 1 82 ? 16.217 -2.285 -28.520 1.00 87.94 82 PHE A CA 1
ATOM 699 C C . PHE A 1 82 ? 15.504 -1.144 -27.786 1.00 87.94 82 PHE A C 1
ATOM 701 O O . PHE A 1 82 ? 14.802 -1.383 -26.799 1.00 87.94 82 PHE A O 1
ATOM 708 N N . LEU A 1 83 ? 15.631 0.090 -28.277 1.00 86.44 83 LEU A N 1
ATOM 709 C CA . LEU A 1 83 ? 14.985 1.254 -27.667 1.00 86.44 83 LEU A CA 1
ATOM 710 C C . LEU A 1 83 ? 13.455 1.153 -27.706 1.00 86.44 83 LEU A C 1
ATOM 712 O O . LEU A 1 83 ? 12.791 1.424 -26.701 1.00 86.44 83 LEU A O 1
ATOM 716 N N . SER A 1 84 ? 12.891 0.715 -28.833 1.00 89.62 84 SER A N 1
ATOM 717 C CA . SER A 1 84 ? 11.443 0.537 -28.987 1.00 89.62 84 SER A CA 1
ATOM 718 C C . SER A 1 84 ? 10.889 -0.595 -28.114 1.00 89.62 84 SER A C 1
ATOM 720 O O . SER A 1 84 ? 9.827 -0.430 -27.505 1.00 89.62 84 SER A O 1
ATOM 722 N N . ILE A 1 85 ? 11.622 -1.705 -27.953 1.00 87.75 85 ILE A N 1
ATOM 723 C CA . ILE A 1 85 ? 11.268 -2.782 -27.011 1.00 87.75 85 ILE A CA 1
ATOM 724 C C . ILE A 1 85 ? 11.233 -2.249 -25.577 1.00 87.75 85 ILE A C 1
ATOM 726 O O . ILE A 1 85 ? 10.252 -2.475 -24.868 1.00 87.75 85 ILE A O 1
ATOM 730 N N . ILE A 1 86 ? 12.259 -1.505 -25.146 1.00 86.50 86 ILE A N 1
ATOM 731 C CA . ILE A 1 86 ? 12.322 -0.935 -23.789 1.00 86.50 86 ILE A CA 1
ATOM 732 C C . ILE A 1 86 ? 11.129 -0.006 -23.533 1.00 86.50 86 ILE A C 1
ATOM 734 O O . ILE A 1 86 ? 10.528 -0.039 -22.454 1.00 86.50 86 ILE A O 1
ATOM 738 N N . LEU A 1 87 ? 10.779 0.829 -24.511 1.00 85.12 87 LEU A N 1
ATOM 739 C CA . LEU A 1 87 ? 9.693 1.798 -24.383 1.00 85.12 87 LEU A CA 1
ATOM 740 C C . LEU A 1 87 ? 8.325 1.105 -24.330 1.00 85.12 87 LEU A C 1
ATOM 742 O O . LEU A 1 87 ? 7.496 1.426 -23.476 1.00 85.12 87 LEU A O 1
ATOM 746 N N . SER A 1 88 ? 8.125 0.092 -25.173 1.00 87.81 88 SER A N 1
ATOM 747 C CA . SER A 1 88 ? 6.915 -0.730 -25.187 1.00 87.81 88 SER A CA 1
ATOM 748 C C . SER A 1 88 ? 6.754 -1.577 -23.914 1.00 87.81 88 SER A C 1
ATOM 750 O O . SER A 1 88 ? 5.652 -1.672 -23.363 1.00 87.81 88 SER A O 1
ATOM 752 N N . TYR A 1 89 ? 7.857 -2.101 -23.371 1.00 86.38 89 TYR A N 1
ATOM 753 C CA . TYR A 1 89 ? 7.876 -2.801 -22.086 1.00 86.38 89 TYR A CA 1
ATOM 754 C C . TYR A 1 89 ? 7.479 -1.877 -20.931 1.00 86.38 89 TYR A C 1
ATOM 756 O O . TYR A 1 89 ? 6.605 -2.210 -20.127 1.00 86.38 89 TYR A O 1
ATOM 764 N N . LYS A 1 90 ? 8.074 -0.676 -20.871 1.00 84.69 90 LYS A N 1
ATOM 765 C CA . LYS A 1 90 ? 7.710 0.337 -19.870 1.00 84.69 90 LYS A CA 1
ATOM 766 C C . LYS A 1 90 ? 6.234 0.705 -19.957 1.00 84.69 90 LYS A C 1
ATOM 768 O O . LYS A 1 90 ? 5.602 0.833 -18.915 1.00 84.69 90 LYS A O 1
ATOM 773 N N . PHE A 1 91 ? 5.691 0.838 -21.166 1.00 85.00 91 PHE A N 1
ATOM 774 C CA . PHE A 1 91 ? 4.272 1.114 -21.372 1.00 85.00 91 PHE A CA 1
ATOM 775 C C . PHE A 1 91 ? 3.367 -0.010 -20.843 1.00 85.00 91 PHE A C 1
ATOM 777 O O . PHE A 1 91 ? 2.356 0.266 -20.197 1.00 85.00 91 PHE A O 1
ATOM 784 N N . ASN A 1 92 ? 3.733 -1.273 -21.077 1.00 85.38 92 ASN A N 1
ATOM 785 C CA . ASN A 1 92 ? 2.965 -2.428 -20.602 1.00 85.38 92 ASN A CA 1
ATOM 786 C C . ASN A 1 92 ? 2.924 -2.498 -19.060 1.00 85.38 92 ASN A C 1
ATOM 788 O O . ASN A 1 92 ? 1.892 -2.793 -18.462 1.00 85.38 92 ASN A O 1
ATOM 792 N N . LEU A 1 93 ? 4.030 -2.140 -18.399 1.00 83.19 93 LEU A N 1
ATOM 793 C CA . LEU A 1 93 ? 4.161 -2.203 -16.940 1.00 83.19 93 LEU A CA 1
ATOM 794 C C . LEU A 1 93 ? 3.398 -1.126 -16.154 1.00 83.19 93 LEU A C 1
ATOM 796 O O . LEU A 1 93 ? 3.319 -1.239 -14.930 1.00 83.19 93 LEU A O 1
ATOM 800 N N . ILE A 1 94 ? 2.864 -0.083 -16.797 1.00 83.56 94 ILE A N 1
ATOM 801 C CA . ILE A 1 94 ? 2.247 1.060 -16.097 1.00 83.56 94 ILE A CA 1
ATOM 802 C C . ILE A 1 94 ? 1.108 0.600 -15.180 1.00 83.56 94 ILE A C 1
ATOM 804 O O . ILE A 1 94 ? 1.153 0.865 -13.978 1.00 83.56 94 ILE A O 1
ATOM 808 N N . LEU A 1 95 ? 0.128 -0.130 -15.723 1.00 79.38 95 LEU A N 1
ATOM 809 C CA . LEU A 1 95 ? -1.028 -0.601 -14.952 1.00 79.38 95 LEU A CA 1
ATOM 810 C C . LEU A 1 95 ? -0.633 -1.634 -13.896 1.00 79.38 95 LEU A C 1
ATOM 812 O O . LEU A 1 95 ? -1.127 -1.587 -12.771 1.00 79.38 95 LEU A O 1
ATOM 816 N N . TYR A 1 96 ? 0.301 -2.527 -14.227 1.00 81.38 96 TYR A N 1
ATOM 817 C CA . TYR A 1 96 ? 0.797 -3.523 -13.280 1.00 81.38 96 TYR A CA 1
ATOM 818 C C . TYR A 1 96 ? 1.423 -2.855 -12.050 1.00 81.38 96 TYR A C 1
ATOM 820 O O . TYR A 1 96 ? 1.098 -3.195 -10.913 1.00 81.38 96 TYR A O 1
ATOM 828 N N . ASN A 1 97 ? 2.290 -1.864 -12.272 1.00 82.69 97 ASN A N 1
ATOM 829 C CA . ASN A 1 97 ? 2.939 -1.122 -11.197 1.00 82.69 97 ASN A CA 1
ATOM 830 C C . ASN A 1 97 ? 1.935 -0.307 -10.376 1.00 82.69 97 ASN A C 1
ATOM 832 O O . ASN A 1 97 ? 2.117 -0.158 -9.170 1.00 82.69 97 ASN A O 1
ATOM 836 N N . GLU A 1 98 ? 0.879 0.211 -11.004 1.00 82.69 98 GLU A N 1
ATOM 837 C CA . GLU A 1 98 ? -0.177 0.926 -10.294 1.00 82.69 98 GLU A CA 1
ATOM 838 C C . GLU A 1 98 ? -0.959 0.001 -9.353 1.00 82.69 98 GLU A C 1
ATOM 840 O O . GLU A 1 98 ? -1.126 0.330 -8.177 1.00 82.69 98 GLU A O 1
ATOM 845 N N . ILE A 1 99 ? -1.382 -1.174 -9.832 1.00 80.56 99 ILE A N 1
ATOM 846 C CA . ILE A 1 99 ? -2.061 -2.174 -8.997 1.00 80.56 99 ILE A CA 1
ATOM 847 C C . ILE A 1 99 ? -1.138 -2.661 -7.884 1.00 80.56 99 ILE A C 1
ATOM 849 O O . ILE A 1 99 ? -1.552 -2.684 -6.728 1.00 80.56 99 ILE A O 1
ATOM 853 N N . SER A 1 100 ? 0.120 -2.971 -8.202 1.00 77.25 100 SER A N 1
ATOM 854 C CA . SER A 1 100 ? 1.107 -3.410 -7.212 1.00 77.25 100 SER A CA 1
ATOM 855 C C . SER A 1 100 ? 1.358 -2.342 -6.137 1.00 77.25 100 SER A C 1
ATOM 857 O O . SER A 1 100 ? 1.481 -2.662 -4.953 1.00 77.25 100 SER A O 1
ATOM 859 N N . ARG A 1 101 ? 1.360 -1.054 -6.511 1.00 78.38 101 ARG A N 1
ATOM 860 C CA . ARG A 1 101 ? 1.437 0.050 -5.545 1.00 78.38 101 ARG A CA 1
ATOM 861 C C . ARG A 1 101 ? 0.217 0.061 -4.622 1.00 78.38 101 ARG A C 1
ATOM 863 O O . ARG A 1 101 ? 0.398 0.072 -3.407 1.00 78.38 101 ARG A O 1
ATOM 870 N N . ARG A 1 102 ? -1.001 0.004 -5.172 1.00 77.19 102 ARG A N 1
ATOM 871 C CA . ARG A 1 102 ? -2.240 -0.036 -4.371 1.00 77.19 102 ARG A CA 1
ATOM 872 C C . ARG A 1 102 ? -2.280 -1.257 -3.448 1.00 77.19 102 ARG A C 1
ATOM 874 O O . ARG A 1 102 ? -2.649 -1.134 -2.287 1.00 77.19 102 ARG A O 1
ATOM 881 N N . GLU A 1 103 ? -1.852 -2.420 -3.934 1.00 77.31 103 GLU A N 1
ATOM 882 C CA . GLU A 1 103 ? -1.706 -3.638 -3.133 1.00 77.31 103 GLU A CA 1
ATOM 883 C C . GLU A 1 103 ? -0.75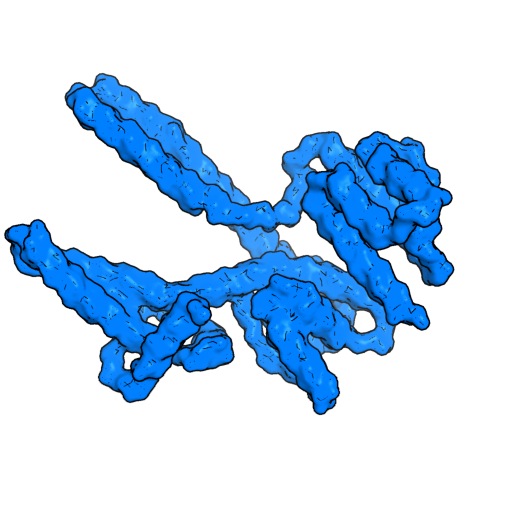3 -3.418 -1.948 1.00 77.31 103 GLU A C 1
ATOM 885 O O . GLU A 1 103 ? -1.075 -3.796 -0.821 1.00 77.31 103 GLU A O 1
ATOM 890 N N . SER A 1 104 ? 0.397 -2.773 -2.170 1.00 70.75 104 SER A N 1
ATOM 891 C CA . SER A 1 104 ? 1.352 -2.475 -1.095 1.00 70.75 104 SER A CA 1
ATOM 892 C C . SER A 1 104 ? 0.793 -1.512 -0.040 1.00 70.75 104 SER A C 1
ATOM 894 O O . SER A 1 104 ? 1.008 -1.732 1.149 1.00 70.75 104 SER A O 1
ATOM 896 N N . GLU A 1 105 ? 0.025 -0.499 -0.456 1.00 72.38 105 GLU A N 1
ATOM 897 C CA . GLU A 1 105 ? -0.628 0.463 0.442 1.00 72.38 105 GLU A CA 1
ATOM 898 C C . GLU A 1 105 ? -1.695 -0.219 1.311 1.00 72.38 105 GLU A C 1
ATOM 900 O O . GLU A 1 105 ? -1.714 -0.036 2.528 1.00 72.38 105 GLU A O 1
ATOM 905 N N . ILE A 1 106 ? -2.539 -1.063 0.707 1.00 74.00 106 ILE A N 1
ATOM 906 C CA . ILE A 1 106 ? -3.565 -1.827 1.434 1.00 74.00 106 ILE A CA 1
ATOM 907 C C . ILE A 1 106 ? -2.908 -2.801 2.415 1.00 74.00 106 ILE A C 1
ATOM 909 O O . ILE A 1 106 ? -3.315 -2.877 3.569 1.00 74.00 106 ILE A O 1
ATOM 913 N N . ASN A 1 107 ? -1.862 -3.512 1.988 1.00 73.06 107 ASN A N 1
ATOM 914 C CA . ASN A 1 107 ? -1.136 -4.443 2.851 1.00 73.06 107 ASN A CA 1
ATOM 915 C C . ASN A 1 107 ? -0.499 -3.748 4.058 1.00 73.06 107 ASN A C 1
ATOM 917 O O . ASN A 1 107 ? -0.531 -4.300 5.155 1.00 73.06 107 ASN A O 1
ATOM 921 N N . ALA A 1 108 ? 0.056 -2.548 3.872 1.00 67.38 108 ALA A N 1
ATOM 922 C CA . ALA A 1 108 ? 0.626 -1.772 4.969 1.00 67.38 108 ALA A CA 1
ATOM 923 C C . ALA A 1 108 ? -0.441 -1.370 6.002 1.00 67.38 108 ALA A C 1
ATOM 925 O O . ALA A 1 108 ? -0.188 -1.425 7.203 1.00 67.38 108 ALA A O 1
ATOM 926 N N . MET A 1 109 ? -1.645 -1.018 5.542 1.00 71.06 109 MET A N 1
ATOM 927 C CA . MET A 1 109 ? -2.753 -0.608 6.413 1.00 71.06 109 MET A CA 1
ATOM 928 C C . MET A 1 109 ? -3.539 -1.780 7.010 1.00 71.06 109 MET A C 1
ATOM 930 O O . MET A 1 109 ? -4.186 -1.611 8.041 1.00 71.06 109 MET A O 1
ATOM 934 N N . LEU A 1 110 ? -3.457 -2.976 6.416 1.00 77.12 110 LEU A N 1
ATOM 935 C CA . LEU A 1 110 ? -4.190 -4.169 6.852 1.00 77.12 110 LEU A CA 1
ATOM 936 C C . LEU A 1 110 ? -3.967 -4.480 8.336 1.00 77.12 110 LEU A C 1
ATOM 938 O O . LEU A 1 110 ? -4.900 -4.883 9.020 1.00 77.12 110 LEU A O 1
ATOM 942 N N . HIS A 1 111 ? -2.750 -4.288 8.847 1.00 65.31 111 HIS A N 1
ATOM 943 C CA . HIS A 1 111 ? -2.456 -4.540 10.256 1.00 65.31 111 HIS A CA 1
ATOM 944 C C . HIS A 1 111 ? -3.199 -3.577 11.191 1.00 65.31 111 HIS A C 1
ATOM 946 O O . HIS A 1 111 ? -3.733 -3.996 12.212 1.00 65.31 111 HIS A O 1
ATOM 952 N N . ILE A 1 112 ? -3.269 -2.296 10.825 1.00 66.44 112 ILE A N 1
ATOM 953 C CA . ILE A 1 112 ? -3.981 -1.282 11.612 1.00 66.44 112 ILE A CA 1
ATOM 954 C C . ILE A 1 112 ? -5.485 -1.562 11.563 1.00 66.44 112 ILE A C 1
ATOM 956 O O . ILE A 1 112 ? -6.136 -1.581 12.597 1.00 66.44 112 ILE A O 1
ATOM 960 N N . ILE A 1 113 ? -6.010 -1.896 10.381 1.00 77.19 113 ILE A N 1
ATOM 961 C CA . ILE A 1 113 ? -7.409 -2.306 10.197 1.00 77.19 113 ILE A CA 1
ATOM 962 C C . ILE A 1 113 ? -7.751 -3.514 11.076 1.00 77.19 113 ILE A C 1
ATOM 964 O O . ILE A 1 113 ? -8.793 -3.514 11.722 1.00 77.19 113 ILE A O 1
ATOM 968 N N . LYS A 1 114 ? -6.878 -4.531 11.124 1.00 76.44 114 LYS A N 1
ATOM 969 C CA . LYS A 1 114 ? -7.062 -5.714 11.979 1.00 76.44 114 LYS A CA 1
ATOM 970 C C . LYS A 1 114 ? -7.151 -5.339 13.453 1.00 76.44 114 LYS A C 1
ATOM 972 O O . LYS A 1 114 ? -8.056 -5.810 14.133 1.00 76.44 114 LYS A O 1
ATOM 977 N N . ILE A 1 115 ? -6.230 -4.497 13.926 1.00 64.31 115 ILE A N 1
ATOM 978 C CA . ILE A 1 115 ? -6.218 -4.023 15.313 1.00 64.31 115 ILE A CA 1
ATOM 979 C C . ILE A 1 115 ? -7.497 -3.243 15.609 1.00 64.31 115 ILE A C 1
ATOM 981 O O . ILE A 1 115 ? -8.236 -3.613 16.515 1.00 64.31 115 ILE A O 1
ATOM 985 N N . ASP A 1 116 ? -7.801 -2.217 14.820 1.00 66.94 116 ASP A N 1
ATOM 986 C CA . ASP A 1 116 ? -8.969 -1.368 15.051 1.00 66.94 116 ASP A CA 1
ATOM 987 C C . ASP A 1 116 ? -10.269 -2.174 15.012 1.00 66.94 116 ASP A C 1
ATOM 989 O O . ASP A 1 116 ? -11.156 -1.960 15.836 1.00 66.94 116 ASP A O 1
ATOM 993 N N . PHE A 1 117 ? -10.384 -3.131 14.087 1.00 80.81 117 PHE A N 1
ATOM 994 C CA . PHE A 1 117 ? -11.562 -3.980 14.015 1.00 80.81 117 PHE A CA 1
ATOM 995 C C . PHE A 1 117 ? -11.651 -4.954 15.194 1.00 80.81 117 PHE A C 1
ATOM 997 O O . PHE A 1 117 ? -12.731 -5.099 15.756 1.00 80.81 117 PHE A O 1
ATOM 1004 N N . SER A 1 118 ? -10.536 -5.551 15.632 1.00 72.44 118 SER A N 1
ATOM 1005 C CA . SER A 1 118 ? -10.527 -6.395 16.837 1.00 72.44 118 SER A CA 1
ATOM 1006 C C . SER A 1 118 ? -10.941 -5.622 18.090 1.00 72.44 118 SER A C 1
ATOM 1008 O O . SER A 1 118 ? -11.718 -6.128 18.893 1.00 72.44 118 SER A O 1
ATOM 1010 N N . 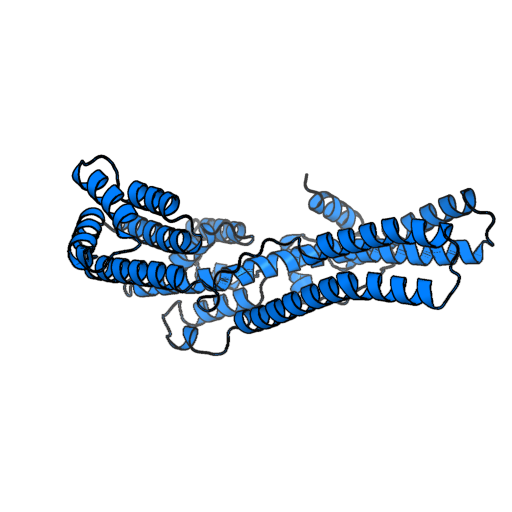LEU A 1 119 ? -10.515 -4.361 18.210 1.00 66.75 119 LEU A N 1
ATOM 1011 C CA . LEU A 1 119 ? -10.931 -3.486 19.302 1.00 66.75 119 LEU A CA 1
ATOM 1012 C C . LEU A 1 119 ? -12.434 -3.198 19.225 1.00 66.75 119 LEU A C 1
ATOM 1014 O O . LEU A 1 119 ? -13.127 -3.286 20.231 1.00 66.75 119 LEU A O 1
ATOM 1018 N N . ILE A 1 120 ? -12.965 -2.910 18.033 1.00 72.81 120 ILE A N 1
ATOM 1019 C CA . ILE A 1 120 ? -14.412 -2.736 17.829 1.00 72.81 120 ILE A CA 1
ATOM 1020 C C . ILE A 1 120 ? -15.187 -4.002 18.218 1.00 72.81 120 ILE A C 1
ATOM 1022 O O . ILE A 1 120 ? -16.226 -3.892 18.870 1.00 72.81 120 ILE A O 1
ATOM 1026 N N . GLN A 1 121 ? -14.684 -5.183 17.851 1.00 73.12 121 GLN A N 1
ATOM 1027 C CA . GLN A 1 121 ? -15.299 -6.464 18.201 1.00 73.12 121 GLN A CA 1
ATOM 1028 C C . GLN A 1 121 ? -15.347 -6.689 19.718 1.00 73.12 121 GLN A C 1
ATOM 1030 O O . GLN A 1 121 ? -16.369 -7.147 20.217 1.00 73.12 121 GLN A O 1
ATOM 1035 N N . GLU A 1 122 ? -14.287 -6.337 20.452 1.00 68.81 122 GLU A N 1
ATOM 1036 C CA . GLU A 1 122 ? -14.259 -6.445 21.920 1.00 68.81 122 GLU A CA 1
ATOM 1037 C C . GLU A 1 122 ? -15.206 -5.453 22.618 1.00 68.81 122 GLU A C 1
ATOM 1039 O O . GLU A 1 122 ? -15.744 -5.748 23.686 1.00 68.81 122 GLU A O 1
ATOM 1044 N N . ILE A 1 123 ? -15.416 -4.268 22.035 1.00 64.50 123 ILE A N 1
ATOM 1045 C CA . ILE A 1 123 ? -16.241 -3.206 22.633 1.00 64.50 123 ILE A CA 1
ATOM 1046 C C . ILE A 1 123 ? -17.733 -3.478 22.440 1.00 64.50 123 ILE A C 1
ATOM 1048 O O . ILE A 1 123 ? -18.547 -3.229 23.338 1.00 64.50 123 ILE A O 1
ATOM 1052 N N . LEU A 1 124 ? -18.112 -3.927 21.246 1.00 67.56 124 LEU A N 1
ATOM 1053 C CA . LEU A 1 124 ? -19.507 -4.129 20.901 1.00 67.56 124 LEU A CA 1
ATOM 1054 C C . LEU A 1 124 ? -19.999 -5.478 21.447 1.00 67.56 124 LEU A C 1
ATOM 1056 O O . LEU A 1 124 ? -19.427 -6.529 21.171 1.00 67.56 124 LEU A O 1
ATOM 1060 N N . LYS A 1 125 ? -21.079 -5.445 22.236 1.00 61.97 125 LYS A N 1
ATOM 1061 C CA . LYS A 1 125 ? -21.748 -6.645 22.775 1.00 61.97 125 LYS A CA 1
ATOM 1062 C C . LYS A 1 125 ? -22.401 -7.475 21.657 1.00 61.97 125 LYS A C 1
ATOM 1064 O O . LYS A 1 125 ? -22.739 -6.915 20.623 1.00 61.97 125 LYS A O 1
ATOM 1069 N N . ASN A 1 126 ? -22.696 -8.750 21.953 1.00 56.38 126 ASN A N 1
ATOM 1070 C CA . ASN A 1 126 ? -23.248 -9.823 21.091 1.00 56.38 126 ASN A CA 1
ATOM 1071 C C . ASN A 1 126 ? -24.391 -9.491 20.092 1.00 56.38 126 ASN A C 1
ATOM 1073 O O . ASN A 1 126 ? -24.732 -10.362 19.301 1.00 56.38 126 ASN A O 1
ATOM 1077 N N . ASN A 1 127 ? -24.972 -8.286 20.093 1.00 53.88 127 ASN A N 1
ATOM 1078 C CA . ASN A 1 127 ? -26.096 -7.885 19.233 1.00 53.88 127 ASN A CA 1
ATOM 1079 C C . ASN A 1 127 ? -25.762 -6.718 18.278 1.00 53.88 127 ASN A C 1
ATOM 1081 O O . ASN A 1 127 ? -26.672 -6.053 17.792 1.00 53.88 127 ASN A O 1
ATOM 1085 N N . SER A 1 128 ? -24.486 -6.399 18.052 1.00 68.12 128 SER A N 1
ATOM 1086 C CA . SER A 1 128 ? -24.101 -5.360 17.090 1.00 68.12 128 SER A CA 1
ATOM 1087 C C . SER A 1 128 ? -23.871 -5.915 15.689 1.00 68.12 128 SER A C 1
ATOM 1089 O O . SER A 1 128 ? -23.216 -6.947 15.542 1.00 68.12 128 SER A O 1
ATOM 1091 N N . ASP A 1 129 ? -24.254 -5.152 14.665 1.00 76.81 129 ASP A N 1
ATOM 1092 C CA . ASP A 1 129 ? -23.930 -5.468 13.272 1.00 76.81 129 ASP A CA 1
ATOM 1093 C C . ASP A 1 129 ? -22.436 -5.247 12.992 1.00 76.81 129 ASP A C 1
ATOM 1095 O O . ASP A 1 129 ? -21.983 -4.171 12.583 1.00 76.81 129 ASP A O 1
ATOM 1099 N N . TYR A 1 130 ? -21.629 -6.274 13.254 1.00 82.88 130 TYR A N 1
ATOM 1100 C CA . TYR A 1 130 ? -20.181 -6.234 13.043 1.00 82.88 130 TYR A CA 1
ATOM 1101 C C . TYR A 1 130 ? -19.813 -5.997 11.572 1.00 82.88 130 TYR A C 1
ATOM 1103 O O . TYR A 1 130 ? -18.816 -5.327 11.298 1.00 82.88 130 TYR A O 1
ATOM 1111 N N . SER A 1 131 ? -20.631 -6.474 10.629 1.00 83.31 131 SER A N 1
ATOM 1112 C CA . SER A 1 131 ? -20.433 -6.270 9.193 1.00 83.31 131 SER A CA 1
ATOM 1113 C C . SER A 1 131 ? -20.564 -4.799 8.794 1.00 83.31 131 SER A C 1
ATOM 1115 O O . SER A 1 131 ? -19.683 -4.257 8.123 1.00 83.31 131 SER A O 1
ATOM 1117 N N . ILE A 1 132 ? -21.597 -4.107 9.280 1.00 82.56 132 ILE A N 1
ATOM 1118 C CA . ILE A 1 132 ? -21.791 -2.667 9.045 1.00 82.56 132 ILE A CA 1
ATOM 1119 C C . ILE A 1 132 ? -20.663 -1.858 9.696 1.00 82.56 132 ILE A C 1
ATOM 1121 O O . ILE A 1 132 ? -20.099 -0.959 9.068 1.00 82.56 132 ILE A O 1
ATOM 1125 N N . ASN A 1 133 ? -20.266 -2.214 10.919 1.00 82.06 133 ASN A N 1
ATOM 1126 C CA . ASN A 1 133 ? -19.165 -1.547 11.617 1.00 82.06 133 ASN A CA 1
ATOM 1127 C C . ASN A 1 133 ? -17.818 -1.725 10.907 1.00 82.06 133 ASN A C 1
ATOM 1129 O O . ASN A 1 133 ? -17.031 -0.776 10.830 1.00 82.06 133 ASN A O 1
ATOM 1133 N N . PHE A 1 134 ? -17.563 -2.909 10.347 1.00 84.88 134 PHE A N 1
ATOM 1134 C CA . PHE A 1 134 ? -16.398 -3.158 9.504 1.00 84.88 134 PHE A CA 1
ATOM 1135 C C . PHE A 1 134 ? -16.422 -2.271 8.254 1.00 84.88 134 PHE A C 1
ATOM 1137 O O . PHE A 1 134 ? -15.426 -1.626 7.924 1.00 84.88 134 PHE A O 1
ATOM 1144 N N . ILE A 1 135 ? -17.574 -2.179 7.584 1.00 83.31 135 ILE A N 1
ATOM 1145 C CA . ILE A 1 135 ? -17.737 -1.363 6.375 1.00 83.31 135 ILE A CA 1
ATOM 1146 C C . ILE A 1 135 ? -17.517 0.121 6.672 1.00 83.31 135 ILE A C 1
ATOM 1148 O O . ILE A 1 135 ? -16.807 0.798 5.924 1.00 83.31 135 ILE A O 1
ATOM 1152 N N . MET A 1 136 ? -18.078 0.621 7.774 1.00 81.25 136 MET A N 1
ATOM 1153 C CA . MET A 1 136 ? -17.866 1.995 8.227 1.00 81.25 136 MET A CA 1
ATOM 1154 C C . MET A 1 136 ? -16.397 2.266 8.548 1.00 81.25 136 MET A C 1
ATOM 1156 O O . MET A 1 136 ? -15.851 3.259 8.074 1.00 81.25 136 MET A O 1
ATOM 1160 N N . LEU A 1 137 ? -15.732 1.357 9.270 1.00 83.38 137 LEU A N 1
ATOM 1161 C CA . LEU A 1 137 ? -14.306 1.477 9.569 1.00 83.38 137 LEU A CA 1
ATOM 1162 C C . LEU A 1 137 ? -13.491 1.646 8.283 1.00 83.38 137 LEU A C 1
ATOM 1164 O O . LEU A 1 137 ? -12.715 2.592 8.169 1.00 83.38 137 LEU A O 1
ATOM 1168 N N . ILE A 1 138 ? -13.696 0.778 7.289 1.00 82.50 138 ILE A N 1
ATOM 1169 C CA . ILE A 1 138 ? -12.941 0.825 6.030 1.00 82.50 138 ILE A CA 1
ATOM 1170 C C . ILE A 1 138 ? -13.269 2.072 5.201 1.00 82.50 138 ILE A C 1
ATOM 1172 O O . ILE A 1 138 ? -12.377 2.636 4.564 1.00 82.50 138 ILE A O 1
ATOM 1176 N N . LYS A 1 139 ? -14.527 2.521 5.204 1.00 82.12 139 LYS A N 1
ATOM 1177 C CA . LYS A 1 139 ? -14.943 3.766 4.545 1.00 82.12 139 LYS A CA 1
ATOM 1178 C C . LYS A 1 139 ? -14.192 4.980 5.101 1.00 82.12 139 LYS A C 1
ATOM 1180 O O . LYS A 1 139 ? -13.847 5.871 4.321 1.00 82.12 139 LYS A O 1
ATOM 1185 N N . ASP A 1 140 ? -13.982 5.019 6.414 1.00 76.44 140 ASP A N 1
ATOM 1186 C CA . ASP A 1 140 ? -13.337 6.140 7.106 1.00 76.44 140 ASP A CA 1
ATOM 1187 C C . ASP A 1 140 ? -11.812 6.129 6.926 1.00 76.44 140 ASP A C 1
ATOM 1189 O O . ASP A 1 140 ? -11.148 7.165 7.015 1.00 76.44 140 ASP A O 1
ATOM 1193 N N . TYR A 1 141 ? -11.239 4.967 6.609 1.00 71.88 141 TYR A N 1
ATOM 1194 C CA . TYR A 1 141 ? -9.870 4.882 6.128 1.00 71.88 141 TYR A CA 1
ATOM 1195 C C . TYR A 1 141 ? -9.756 5.527 4.738 1.00 71.88 141 TYR A C 1
ATOM 1197 O O . TYR A 1 141 ? -10.382 5.088 3.779 1.00 71.88 141 TYR A O 1
ATOM 1205 N N . ASN A 1 142 ? -8.882 6.526 4.578 1.00 70.94 142 ASN A N 1
ATOM 1206 C CA . ASN A 1 142 ? -8.524 7.089 3.266 1.00 70.94 142 ASN A CA 1
ATOM 1207 C C . ASN A 1 142 ? -7.615 6.126 2.468 1.00 70.94 142 ASN A C 1
ATOM 1209 O O . ASN A 1 142 ? -6.474 6.450 2.143 1.00 70.94 142 ASN A O 1
ATOM 1213 N N . ILE A 1 143 ? -8.105 4.919 2.173 1.00 77.31 143 ILE A N 1
ATOM 1214 C CA . ILE A 1 143 ? -7.388 3.870 1.429 1.00 77.31 143 ILE A CA 1
ATOM 1215 C C . ILE A 1 143 ? -7.969 3.670 0.022 1.00 77.31 143 ILE A C 1
ATOM 1217 O O . ILE A 1 143 ? -9.134 4.003 -0.204 1.00 77.31 143 ILE A O 1
ATOM 1221 N N . PRO A 1 144 ? -7.214 3.083 -0.934 1.00 70.31 144 PRO A N 1
ATOM 1222 C CA . PRO A 1 144 ? -7.663 2.919 -2.322 1.00 70.31 144 PRO A CA 1
ATOM 1223 C C . PRO A 1 144 ? -8.972 2.136 -2.510 1.00 70.31 144 PRO A C 1
ATOM 1225 O O . PRO A 1 144 ? -9.586 2.256 -3.562 1.00 70.31 144 PRO A O 1
ATOM 1228 N N . ILE A 1 145 ? -9.387 1.342 -1.516 1.00 81.38 145 ILE A N 1
ATOM 1229 C CA . ILE A 1 145 ? -10.638 0.561 -1.521 1.00 81.38 145 ILE A CA 1
ATOM 1230 C C . ILE A 1 145 ? -11.814 1.285 -0.847 1.00 81.38 145 ILE A C 1
ATOM 1232 O O . ILE A 1 145 ? -12.947 0.834 -0.948 1.00 81.38 145 ILE A O 1
ATOM 1236 N N . SER A 1 146 ? -11.584 2.423 -0.187 1.00 79.00 146 SER A N 1
ATOM 1237 C CA . SER A 1 146 ? -12.621 3.171 0.546 1.00 79.00 146 SER A CA 1
ATOM 1238 C C . SER A 1 146 ? -13.811 3.583 -0.325 1.00 79.00 146 SER A C 1
ATOM 1240 O O . SER A 1 146 ? -14.945 3.614 0.149 1.00 79.00 146 SER A O 1
ATOM 1242 N N . SER A 1 147 ? -13.580 3.859 -1.613 1.00 82.12 147 SER A N 1
ATOM 1243 C CA . SER A 1 147 ? -14.641 4.142 -2.585 1.00 82.12 147 SER A CA 1
ATOM 1244 C C . SER A 1 147 ? -15.589 2.963 -2.761 1.00 82.12 147 SER A C 1
ATOM 1246 O O . SER A 1 147 ? -16.800 3.157 -2.823 1.00 82.12 147 SER A O 1
ATOM 1248 N N . ASP A 1 148 ? -15.049 1.747 -2.795 1.00 82.81 148 ASP A N 1
ATOM 1249 C CA . ASP A 1 148 ? -15.835 0.533 -2.994 1.00 82.81 148 ASP A CA 1
ATOM 1250 C C . ASP A 1 148 ? -16.718 0.285 -1.767 1.00 82.81 148 ASP A C 1
ATOM 1252 O O . ASP A 1 148 ? -17.902 -0.007 -1.902 1.00 82.81 148 ASP A O 1
ATOM 1256 N N . PHE A 1 149 ? -16.186 0.529 -0.566 1.00 83.81 149 PHE A N 1
ATOM 1257 C CA . PHE A 1 149 ? -16.946 0.432 0.682 1.00 83.81 149 PHE A CA 1
ATOM 1258 C C . PHE A 1 149 ? -18.012 1.529 0.828 1.00 83.81 149 PHE A C 1
ATOM 1260 O O . PHE A 1 149 ? -19.075 1.269 1.386 1.00 83.81 149 PHE A O 1
ATOM 1267 N N . LYS A 1 150 ? -17.802 2.729 0.264 1.00 83.75 150 LYS A N 1
ATOM 1268 C CA . LYS A 1 150 ? -18.862 3.755 0.155 1.00 83.75 150 LYS A CA 1
ATOM 1269 C C . LYS A 1 150 ? -20.016 3.289 -0.735 1.00 83.75 150 LYS A C 1
ATOM 1271 O O . LYS A 1 150 ? -21.172 3.535 -0.403 1.00 83.75 150 LYS A O 1
ATOM 1276 N N . ILE A 1 151 ? -19.709 2.620 -1.849 1.00 84.88 151 ILE A N 1
ATOM 1277 C CA . ILE A 1 151 ? -20.721 2.064 -2.760 1.00 84.88 151 ILE A CA 1
ATOM 1278 C C . ILE A 1 151 ? -21.470 0.910 -2.087 1.00 84.88 151 ILE A C 1
ATOM 1280 O O . ILE A 1 151 ? -22.692 0.855 -2.178 1.00 84.88 151 ILE A O 1
ATOM 1284 N N . ILE A 1 152 ? -20.760 0.022 -1.387 1.00 85.12 152 ILE A N 1
ATOM 1285 C CA . ILE A 1 152 ? -21.373 -1.071 -0.622 1.00 85.12 152 ILE A CA 1
ATOM 1286 C C . ILE A 1 152 ? -22.324 -0.512 0.435 1.00 85.12 152 ILE A C 1
ATOM 1288 O O . ILE A 1 152 ? -23.472 -0.934 0.495 1.00 85.12 152 ILE A O 1
ATOM 1292 N N . LEU A 1 153 ? -21.895 0.495 1.201 1.00 85.56 153 LEU A N 1
ATOM 1293 C CA . LEU A 1 153 ? -22.752 1.138 2.195 1.00 85.56 153 LEU A CA 1
ATOM 1294 C C . LEU A 1 153 ? -24.025 1.719 1.558 1.00 85.56 153 LEU A C 1
ATOM 1296 O O . LEU A 1 153 ? -25.113 1.551 2.098 1.00 85.56 153 LEU A O 1
ATOM 1300 N N . LYS A 1 154 ? -23.913 2.343 0.377 1.00 83.81 154 LYS A N 1
ATOM 1301 C CA . LYS A 1 154 ? -25.078 2.834 -0.372 1.00 83.81 154 LYS A CA 1
ATOM 1302 C C . LYS A 1 154 ? -26.042 1.700 -0.743 1.00 83.81 154 LYS A C 1
ATOM 1304 O O . LYS A 1 154 ? -27.235 1.841 -0.517 1.00 83.81 154 LYS A O 1
ATOM 1309 N N . LYS A 1 155 ? -25.539 0.578 -1.261 1.00 83.50 155 LYS A N 1
ATOM 1310 C CA . LYS A 1 155 ? -26.369 -0.588 -1.611 1.00 83.50 155 LYS A CA 1
ATOM 1311 C C . LYS A 1 155 ? -27.031 -1.236 -0.396 1.00 83.50 155 LYS A C 1
ATOM 1313 O O . LYS A 1 155 ? -28.157 -1.708 -0.490 1.00 83.50 155 LYS A O 1
ATOM 1318 N N . ILE A 1 156 ? -26.349 -1.237 0.747 1.00 84.25 156 ILE A N 1
ATOM 1319 C CA . ILE A 1 156 ? -26.923 -1.705 2.013 1.00 84.25 156 ILE A CA 1
ATOM 1320 C C . ILE A 1 156 ? -28.087 -0.803 2.426 1.00 84.25 156 ILE A C 1
ATOM 1322 O O . ILE A 1 156 ? -29.147 -1.301 2.786 1.00 84.25 156 ILE A O 1
ATOM 1326 N N . HIS A 1 157 ? -27.942 0.520 2.290 1.00 81.38 157 HIS A N 1
ATOM 1327 C CA . HIS A 1 157 ? -29.053 1.452 2.509 1.00 81.38 157 HIS A CA 1
ATOM 1328 C C . HIS A 1 157 ? -30.214 1.264 1.516 1.00 81.38 157 HIS A C 1
ATOM 1330 O O . HIS A 1 157 ? -31.347 1.597 1.845 1.00 81.38 157 HIS A O 1
ATOM 1336 N N . GLU A 1 158 ? -29.954 0.710 0.330 1.00 84.12 158 GLU A N 1
ATOM 1337 C CA . GLU A 1 158 ? -30.971 0.322 -0.659 1.00 84.12 158 GLU A CA 1
ATOM 1338 C C . GLU A 1 158 ? -31.616 -1.052 -0.360 1.00 84.12 158 GLU A C 1
ATOM 1340 O O . GLU A 1 158 ? -32.479 -1.497 -1.114 1.00 84.12 158 GLU A O 1
ATOM 1345 N N . GLY A 1 159 ? -31.235 -1.720 0.738 1.00 78.00 159 GLY A N 1
ATOM 1346 C CA . GLY A 1 159 ? -31.831 -2.979 1.201 1.00 78.00 159 GLY A CA 1
ATOM 1347 C C . GLY A 1 159 ? -31.036 -4.245 0.870 1.00 78.00 159 GLY A C 1
ATOM 1348 O O . GLY A 1 159 ? -31.555 -5.345 1.055 1.00 78.00 159 GLY A O 1
ATOM 1349 N N . MET A 1 160 ? -29.795 -4.132 0.378 1.00 85.12 160 MET A N 1
ATOM 1350 C CA . MET A 1 160 ? -28.934 -5.303 0.157 1.00 85.12 160 MET A CA 1
ATOM 1351 C C . MET A 1 160 ? -28.275 -5.805 1.447 1.00 85.12 160 MET A C 1
ATOM 1353 O O . MET A 1 160 ? -27.924 -5.024 2.330 1.00 85.12 160 MET A O 1
ATOM 1357 N N . ILE A 1 161 ? -28.049 -7.119 1.521 1.00 85.25 161 ILE A N 1
ATOM 1358 C CA . ILE A 1 161 ? -27.393 -7.775 2.657 1.00 85.25 161 ILE A CA 1
ATOM 1359 C C . ILE A 1 161 ? -25.881 -7.446 2.645 1.00 85.25 161 ILE A C 1
ATOM 1361 O O . ILE A 1 161 ? -25.225 -7.659 1.617 1.00 85.25 161 ILE A O 1
ATOM 1365 N N . PRO A 1 162 ? -25.301 -6.931 3.749 1.00 84.12 162 PRO A N 1
ATOM 1366 C CA . PRO A 1 162 ? -23.889 -6.541 3.815 1.00 84.12 162 PRO A CA 1
ATOM 1367 C C . PRO A 1 162 ? -22.907 -7.663 3.465 1.00 84.12 162 PRO A C 1
ATOM 1369 O O . PRO A 1 162 ? -21.936 -7.443 2.740 1.00 84.12 162 PRO A O 1
ATOM 1372 N N . GLU A 1 163 ? -23.156 -8.870 3.963 1.00 85.69 163 GLU A N 1
ATOM 1373 C CA . GLU A 1 163 ? -22.302 -10.044 3.794 1.00 85.69 163 GLU A CA 1
ATOM 1374 C C . GLU A 1 163 ? -22.215 -10.459 2.317 1.00 85.69 163 GLU A C 1
ATOM 1376 O O . GLU A 1 163 ? -21.123 -10.712 1.800 1.00 85.69 163 GLU A O 1
ATOM 1381 N N . ASP A 1 164 ? -23.342 -10.431 1.601 1.00 85.56 164 ASP A N 1
ATOM 1382 C CA . ASP A 1 164 ? -23.416 -10.760 0.174 1.00 85.56 164 ASP A CA 1
ATOM 1383 C C . ASP A 1 164 ? -22.656 -9.754 -0.696 1.00 85.56 164 ASP A C 1
ATOM 1385 O O . ASP A 1 164 ? -22.036 -10.122 -1.695 1.00 85.56 164 ASP A O 1
ATOM 1389 N N . GLU A 1 165 ? -22.666 -8.472 -0.335 1.00 85.38 165 GLU A N 1
ATOM 1390 C CA . GLU A 1 165 ? -21.891 -7.465 -1.063 1.00 85.38 165 GLU A CA 1
ATOM 1391 C C . GLU A 1 165 ? -20.393 -7.534 -0.730 1.00 85.38 165 GLU A C 1
ATOM 1393 O O . GLU A 1 165 ? -19.556 -7.307 -1.609 1.00 85.38 165 GLU A O 1
ATOM 1398 N N . LEU A 1 166 ? -20.035 -7.913 0.502 1.00 86.12 166 LEU A N 1
ATOM 1399 C CA . LEU A 1 166 ? -18.645 -8.133 0.901 1.00 86.12 166 LEU A CA 1
ATOM 1400 C C . LEU A 1 166 ? -18.032 -9.377 0.241 1.00 86.12 166 LEU A C 1
ATOM 1402 O O . LEU A 1 166 ? -16.873 -9.323 -0.162 1.00 86.12 166 LEU A O 1
ATOM 1406 N N . THR A 1 167 ? -18.781 -10.470 0.055 1.00 84.81 167 THR A N 1
ATOM 1407 C CA . THR A 1 167 ? -18.268 -11.670 -0.646 1.00 84.81 167 THR A CA 1
ATOM 1408 C C . THR A 1 167 ? -17.936 -11.402 -2.117 1.00 84.81 167 THR A C 1
ATOM 1410 O O . THR A 1 167 ? -16.990 -11.981 -2.655 1.00 84.81 167 THR A O 1
ATOM 1413 N N . LYS A 1 168 ? -18.673 -10.493 -2.768 1.00 84.00 168 LYS A N 1
ATOM 1414 C CA . LYS A 1 168 ? -18.429 -10.058 -4.157 1.00 84.00 168 LYS A CA 1
ATOM 1415 C C . LYS A 1 168 ? -17.254 -9.081 -4.278 1.00 84.00 168 LYS A C 1
ATOM 1417 O O . LYS A 1 168 ? -16.821 -8.757 -5.393 1.00 84.00 168 LYS A O 1
ATOM 1422 N N . LEU A 1 169 ? -16.742 -8.568 -3.159 1.00 84.75 169 LEU A N 1
ATOM 1423 C CA . LEU A 1 169 ? -15.607 -7.662 -3.158 1.00 84.75 169 LEU A CA 1
ATOM 1424 C C . LEU A 1 169 ? -14.352 -8.413 -3.624 1.00 84.75 169 LEU A C 1
ATOM 1426 O O . LEU A 1 169 ? -14.031 -9.510 -3.183 1.00 84.75 169 LEU A O 1
ATOM 1430 N N . MET A 1 170 ? -13.608 -7.769 -4.515 1.00 80.31 170 MET A N 1
ATOM 1431 C CA . MET A 1 170 ? -12.299 -8.236 -4.951 1.00 80.31 170 MET A CA 1
ATOM 1432 C C . MET A 1 170 ? -11.379 -7.031 -4.924 1.00 80.31 170 MET A C 1
ATOM 1434 O O . MET A 1 170 ? -11.630 -6.073 -5.668 1.00 80.31 170 MET A O 1
ATOM 1438 N N . THR A 1 171 ? -10.384 -7.053 -4.039 1.00 83.12 171 THR A N 1
ATOM 1439 C CA . THR A 1 171 ? -9.455 -5.939 -3.839 1.00 83.12 171 THR A CA 1
ATOM 1440 C C . THR A 1 171 ? -8.115 -6.192 -4.531 1.00 83.12 171 THR A C 1
ATOM 1442 O O . THR A 1 171 ? -7.806 -7.313 -4.943 1.00 83.12 171 THR A O 1
ATOM 1445 N N . PRO A 1 172 ? -7.257 -5.168 -4.677 1.00 81.31 172 PRO A N 1
ATOM 1446 C CA . PRO A 1 172 ? -5.890 -5.378 -5.145 1.00 81.31 172 PRO A CA 1
ATOM 1447 C C . PRO A 1 172 ? -5.063 -6.313 -4.242 1.00 81.31 172 PRO A C 1
ATOM 1449 O O . PRO A 1 172 ? -4.178 -6.992 -4.750 1.00 81.31 172 PRO A O 1
ATOM 1452 N N . SER A 1 173 ? -5.350 -6.390 -2.935 1.00 82.31 173 SER A N 1
ATOM 1453 C CA . SER A 1 173 ? -4.562 -7.174 -1.973 1.00 82.31 173 SER A CA 1
ATOM 1454 C C . SER A 1 173 ? -5.146 -8.563 -1.727 1.00 82.31 173 SER A C 1
ATOM 1456 O O . SER A 1 173 ? -6.264 -8.707 -1.235 1.00 82.31 173 SER A O 1
ATOM 1458 N N . LYS A 1 174 ? -4.348 -9.605 -2.000 1.00 82.62 174 LYS A N 1
ATOM 1459 C CA . LYS A 1 174 ? -4.748 -10.989 -1.705 1.00 82.62 174 LYS A CA 1
ATOM 1460 C C . LYS A 1 174 ? -4.915 -11.225 -0.212 1.00 82.62 174 LYS A C 1
ATOM 1462 O O . LYS A 1 174 ? -5.912 -11.797 0.207 1.00 82.62 174 LYS A O 1
ATOM 1467 N N . ASN A 1 175 ? -3.988 -10.702 0.581 1.00 76.31 175 ASN A N 1
ATOM 1468 C CA . ASN A 1 175 ? -4.006 -10.857 2.031 1.00 76.31 175 ASN A CA 1
ATOM 1469 C C . ASN A 1 175 ? -5.235 -10.185 2.662 1.00 76.31 175 ASN A C 1
ATOM 1471 O O . ASN A 1 175 ? -5.746 -10.677 3.665 1.00 76.31 175 ASN A O 1
ATOM 1475 N N . PHE A 1 176 ? -5.704 -9.070 2.090 1.00 84.25 176 PHE A N 1
ATOM 1476 C CA . PHE A 1 176 ? -6.941 -8.425 2.525 1.00 84.25 176 PHE A CA 1
ATOM 1477 C C . PHE A 1 176 ? -8.170 -9.265 2.162 1.00 84.25 176 PHE A C 1
ATOM 1479 O O . PHE A 1 176 ? -9.018 -9.472 3.022 1.00 84.25 176 PHE A O 1
ATOM 1486 N N . ASP A 1 177 ? -8.258 -9.784 0.934 1.00 84.06 177 ASP A N 1
ATOM 1487 C CA . ASP A 1 177 ? -9.386 -10.638 0.533 1.00 84.06 177 ASP A CA 1
ATOM 1488 C C . ASP A 1 177 ? -9.455 -11.921 1.372 1.00 84.06 177 ASP A C 1
ATOM 1490 O O . ASP A 1 177 ? -10.535 -12.329 1.791 1.00 84.06 177 ASP A O 1
ATOM 1494 N N . ASP A 1 178 ? -8.307 -12.548 1.641 1.00 83.38 178 ASP A N 1
ATOM 1495 C CA . ASP A 1 178 ? -8.227 -13.747 2.478 1.00 83.38 178 ASP A CA 1
ATOM 1496 C C . ASP A 1 178 ? -8.655 -13.429 3.920 1.00 83.38 178 ASP A C 1
ATOM 1498 O O . ASP A 1 178 ? -9.403 -14.192 4.531 1.00 83.38 178 ASP A O 1
ATOM 1502 N N . TYR A 1 179 ? -8.259 -12.263 4.445 1.00 81.94 179 TYR A N 1
ATOM 1503 C CA . TYR A 1 179 ? -8.731 -11.775 5.741 1.00 81.94 179 TYR A CA 1
ATOM 1504 C C . TYR A 1 179 ? -10.248 -11.536 5.757 1.00 81.94 179 TYR A C 1
ATOM 1506 O O . TYR A 1 179 ? -10.917 -11.989 6.682 1.00 81.94 179 TYR A O 1
ATOM 1514 N N . LEU A 1 180 ? -10.799 -10.883 4.730 1.00 85.69 180 LEU A N 1
ATOM 1515 C CA . LEU A 1 180 ? -12.235 -10.626 4.607 1.00 85.69 180 LEU A CA 1
ATOM 1516 C C . LEU A 1 180 ? -13.033 -11.932 4.542 1.00 85.69 180 LEU A C 1
ATOM 1518 O O . LEU A 1 180 ? -14.023 -12.081 5.250 1.00 85.69 180 LEU A O 1
ATOM 1522 N N . LYS A 1 181 ? -12.582 -12.897 3.733 1.00 85.25 181 LYS A N 1
ATOM 1523 C CA . LYS A 1 181 ? -13.199 -14.227 3.659 1.00 85.25 181 LYS A CA 1
ATOM 1524 C C . LYS A 1 181 ? -13.218 -14.902 5.020 1.00 85.25 181 LYS A C 1
ATOM 1526 O O . LYS A 1 181 ? -14.252 -15.423 5.408 1.00 85.25 181 LYS A O 1
ATOM 1531 N N . MET A 1 182 ? -12.106 -14.847 5.748 1.00 82.62 182 MET A N 1
ATOM 1532 C CA . MET A 1 182 ? -12.008 -15.452 7.072 1.00 82.62 182 MET A CA 1
ATOM 1533 C C . MET A 1 182 ? -12.925 -14.766 8.101 1.00 82.62 182 MET A C 1
ATOM 1535 O O . MET A 1 182 ? -13.482 -15.432 8.971 1.00 82.62 182 MET A O 1
ATOM 1539 N N . LEU A 1 183 ? -13.116 -13.445 7.999 1.00 83.06 183 LEU A N 1
ATOM 1540 C CA . LEU A 1 183 ? -14.105 -12.723 8.805 1.00 83.06 183 LEU A CA 1
ATOM 1541 C C . LEU A 1 183 ? -15.533 -13.164 8.473 1.00 83.06 183 LEU A C 1
ATOM 1543 O O . LEU A 1 183 ? -16.303 -13.448 9.387 1.00 83.06 183 LEU A O 1
ATOM 1547 N N . LEU A 1 184 ? -15.867 -13.262 7.185 1.00 85.25 184 LEU A N 1
ATOM 1548 C CA . LEU A 1 184 ? -17.192 -13.670 6.717 1.00 85.25 184 LEU A CA 1
ATOM 1549 C C . LEU A 1 184 ? -17.519 -15.114 7.119 1.00 85.25 184 LEU A C 1
ATOM 1551 O O . LEU A 1 184 ? -18.604 -15.363 7.627 1.00 85.25 184 LEU A O 1
ATOM 1555 N N . THR A 1 185 ? -16.576 -16.055 6.978 1.00 82.56 185 THR A N 1
ATOM 1556 C CA . THR A 1 185 ? -16.780 -17.454 7.405 1.00 82.56 185 THR A CA 1
ATOM 1557 C C . THR A 1 185 ? -17.000 -17.585 8.907 1.00 82.56 185 THR A C 1
ATOM 1559 O O . THR A 1 185 ? -17.669 -18.512 9.350 1.00 82.56 185 THR A O 1
ATOM 1562 N N . ASN A 1 186 ? -16.439 -16.664 9.690 1.00 76.94 186 ASN A N 1
ATOM 1563 C CA . ASN A 1 186 ? -16.583 -16.646 11.141 1.00 76.94 186 ASN A CA 1
ATOM 1564 C C . ASN A 1 186 ? -17.774 -15.791 11.605 1.00 76.94 186 ASN A C 1
ATOM 1566 O O . ASN A 1 186 ? -17.873 -15.529 12.801 1.00 76.94 186 ASN A O 1
ATOM 1570 N N . ASN A 1 187 ? -18.642 -15.313 10.699 1.00 76.44 187 ASN A N 1
ATOM 1571 C CA . ASN A 1 187 ? -19.723 -14.361 10.993 1.00 76.44 187 ASN A CA 1
ATOM 1572 C C . ASN A 1 187 ? -19.242 -13.143 11.802 1.00 76.44 187 ASN A C 1
ATOM 1574 O O . ASN A 1 187 ? -19.917 -12.681 12.718 1.00 76.44 187 ASN A O 1
ATOM 1578 N N . PHE A 1 188 ? -18.035 -12.654 11.502 1.00 77.75 188 PHE A N 1
ATOM 1579 C CA . PHE A 1 188 ? -17.356 -11.592 12.249 1.00 77.75 188 PHE A CA 1
ATOM 1580 C C . PHE A 1 188 ? -17.183 -11.878 13.755 1.00 77.75 188 PHE A C 1
ATOM 1582 O O . PHE A 1 188 ? -16.983 -10.953 14.540 1.00 77.75 188 PHE A O 1
ATOM 1589 N N . GLY A 1 189 ? -17.211 -13.147 14.168 1.00 63.81 189 GLY A N 1
ATOM 1590 C CA . GLY A 1 189 ? -16.929 -13.571 15.534 1.00 63.81 189 GLY A CA 1
ATOM 1591 C C . GLY A 1 189 ? -15.459 -13.380 15.916 1.00 63.81 189 GLY A C 1
ATOM 1592 O O . GLY A 1 189 ? -14.549 -13.527 15.091 1.00 63.81 189 GLY A O 1
ATOM 1593 N N . PHE A 1 190 ? -15.219 -13.055 17.187 1.00 57.50 190 PHE A N 1
ATOM 1594 C CA . PHE A 1 190 ? -13.874 -12.916 17.736 1.00 57.50 190 PHE A CA 1
ATOM 1595 C C . PHE A 1 190 ? -13.257 -14.300 17.971 1.00 57.50 190 PHE A C 1
ATOM 1597 O O . PHE A 1 190 ? -13.717 -15.055 18.824 1.00 57.50 190 PHE A O 1
ATOM 1604 N N . ASN A 1 191 ? -12.199 -14.631 17.229 1.00 53.53 191 ASN A N 1
ATOM 1605 C CA . ASN A 1 191 ? -11.408 -15.839 17.456 1.00 53.53 191 ASN A CA 1
ATOM 1606 C C . ASN A 1 191 ? -9.972 -15.429 17.802 1.00 53.53 191 ASN A C 1
ATOM 1608 O O . ASN A 1 191 ? -9.255 -14.878 16.966 1.00 53.53 191 ASN A O 1
ATOM 1612 N N . SER A 1 192 ? -9.533 -15.708 19.031 1.00 48.28 192 SER A N 1
ATOM 1613 C CA . SER A 1 192 ? -8.195 -15.355 19.542 1.00 48.28 192 SER A CA 1
ATOM 1614 C C . SER A 1 192 ? -7.045 -16.009 18.757 1.00 48.28 192 SER A C 1
ATOM 1616 O O . SER A 1 192 ? -5.915 -15.523 18.771 1.00 48.28 192 SER A O 1
ATOM 1618 N N . SER A 1 193 ? -7.334 -17.066 17.993 1.00 45.03 193 SER A N 1
ATOM 1619 C CA . SER A 1 193 ? -6.399 -17.717 17.067 1.00 45.03 193 SER A CA 1
ATOM 1620 C C . SER A 1 193 ? -6.025 -16.860 15.846 1.00 45.03 193 SER A C 1
ATOM 1622 O O . SER A 1 193 ? -5.003 -17.120 15.213 1.00 45.03 193 SER A O 1
ATOM 1624 N N . ILE A 1 194 ? -6.795 -15.808 15.533 1.00 49.53 194 ILE A N 1
ATOM 1625 C CA . ILE A 1 194 ? -6.545 -14.876 14.415 1.00 49.53 194 ILE A CA 1
ATOM 1626 C C . ILE A 1 194 ? -5.345 -13.955 14.697 1.00 49.53 194 ILE A C 1
ATOM 1628 O O . ILE A 1 194 ? -4.674 -13.515 13.762 1.00 49.53 194 ILE A O 1
ATOM 1632 N N . LEU A 1 195 ? -5.057 -13.687 15.975 1.00 46.69 195 LEU A N 1
ATOM 1633 C CA . LEU A 1 195 ? -3.927 -12.866 16.425 1.00 46.69 195 LEU A CA 1
ATOM 1634 C C . LEU A 1 195 ? -2.625 -13.668 16.588 1.00 46.69 195 LEU A C 1
ATOM 1636 O O . LEU A 1 195 ? -1.550 -13.085 16.494 1.00 46.69 195 LEU A O 1
ATOM 1640 N N . ASN A 1 196 ? -2.713 -14.989 16.788 1.00 37.25 196 ASN A N 1
ATOM 1641 C CA . ASN A 1 196 ? -1.575 -15.816 17.213 1.00 37.25 196 ASN A CA 1
ATOM 1642 C C . ASN A 1 196 ? -0.967 -16.726 16.136 1.00 37.25 196 ASN A C 1
ATOM 1644 O O . ASN A 1 196 ? 0.057 -17.356 16.398 1.00 37.25 196 ASN A O 1
ATOM 1648 N N . ASN A 1 197 ? -1.532 -16.800 14.930 1.00 35.06 197 ASN A N 1
ATOM 1649 C CA . ASN A 1 197 ? -1.003 -17.707 13.914 1.00 35.06 197 ASN A CA 1
ATOM 1650 C C . ASN A 1 197 ? -0.037 -17.019 12.938 1.00 35.06 197 ASN A C 1
ATOM 1652 O O . ASN A 1 197 ? -0.442 -16.374 11.970 1.00 35.06 197 ASN A O 1
ATOM 1656 N N . ASN A 1 198 ? 1.243 -17.318 13.194 1.00 41.69 198 ASN A N 1
ATOM 1657 C CA . ASN A 1 198 ? 2.445 -17.163 12.371 1.00 41.69 198 ASN A CA 1
ATOM 1658 C C . ASN A 1 198 ? 3.009 -15.741 12.273 1.00 41.69 198 ASN A C 1
ATOM 1660 O O . ASN A 1 198 ? 2.254 -14.793 12.073 1.00 41.69 198 ASN A O 1
ATOM 1664 N N . GLU A 1 199 ? 4.351 -15.628 12.357 1.00 42.28 199 GLU A N 1
ATOM 1665 C CA . GLU A 1 199 ? 5.126 -14.446 11.926 1.00 42.28 199 GLU A CA 1
ATOM 1666 C C . GLU A 1 199 ? 4.398 -13.811 10.746 1.00 42.28 199 GLU A C 1
ATOM 1668 O O . GLU A 1 199 ? 4.275 -14.435 9.681 1.00 42.28 199 GLU A O 1
ATOM 1673 N N . THR A 1 200 ? 3.847 -12.616 10.959 1.00 52.38 200 THR A N 1
ATOM 1674 C CA . THR A 1 200 ? 2.976 -12.032 9.947 1.00 52.38 200 THR A CA 1
ATOM 1675 C C . THR A 1 200 ? 3.794 -11.870 8.672 1.00 52.38 200 THR A C 1
ATOM 1677 O O . THR A 1 200 ? 4.965 -11.490 8.693 1.00 52.38 200 THR A O 1
ATOM 1680 N N . ASP A 1 201 ? 3.194 -12.141 7.520 1.00 49.75 201 ASP A N 1
ATOM 1681 C CA . ASP A 1 201 ? 3.831 -11.923 6.216 1.00 49.75 201 ASP A CA 1
ATOM 1682 C C . ASP A 1 201 ? 4.418 -10.498 6.091 1.00 49.75 201 ASP A C 1
ATOM 1684 O O . ASP A 1 201 ? 5.354 -10.249 5.334 1.00 49.75 201 ASP A O 1
ATOM 1688 N N . LEU A 1 202 ? 3.882 -9.560 6.880 1.00 44.81 202 LEU A N 1
ATOM 1689 C CA . LEU A 1 202 ? 4.361 -8.198 7.074 1.00 44.81 202 LEU A CA 1
ATOM 1690 C C . LEU A 1 202 ? 5.653 -8.111 7.891 1.00 44.81 202 LEU A C 1
ATOM 1692 O O . LEU A 1 202 ? 6.533 -7.368 7.482 1.00 44.81 202 LEU A O 1
ATOM 1696 N N . GLU A 1 203 ? 5.823 -8.869 8.974 1.00 46.81 203 GLU A N 1
ATOM 1697 C CA . GLU A 1 203 ? 7.103 -8.985 9.689 1.00 46.81 203 GLU A CA 1
ATOM 1698 C C . GLU A 1 203 ? 8.180 -9.620 8.813 1.00 46.81 203 GLU A C 1
ATOM 1700 O O . GLU A 1 203 ? 9.311 -9.133 8.773 1.00 46.81 203 GLU A O 1
ATOM 1705 N N . LYS A 1 204 ? 7.833 -10.651 8.031 1.00 55.09 204 LYS A N 1
ATOM 1706 C CA . LYS A 1 204 ? 8.757 -11.223 7.039 1.00 55.09 204 LYS A CA 1
ATOM 1707 C C . LYS A 1 204 ? 9.116 -10.201 5.966 1.00 55.09 204 LYS A C 1
ATOM 1709 O O . LYS A 1 204 ? 10.300 -9.994 5.702 1.00 55.09 204 LYS A O 1
ATOM 1714 N N . LYS A 1 205 ? 8.129 -9.505 5.391 1.00 51.84 205 LYS A N 1
ATOM 1715 C CA . LYS A 1 205 ? 8.353 -8.421 4.416 1.00 51.84 205 LYS A CA 1
ATOM 1716 C C . LYS A 1 205 ? 9.123 -7.251 5.020 1.00 51.84 205 LYS A C 1
ATOM 1718 O O . LYS A 1 205 ? 9.946 -6.665 4.330 1.00 51.84 205 LYS A O 1
ATOM 1723 N N . TYR A 1 206 ? 8.928 -6.950 6.297 1.00 54.56 206 TYR A N 1
ATOM 1724 C CA . TYR A 1 206 ? 9.671 -5.929 7.021 1.00 54.56 206 TYR A CA 1
ATOM 1725 C C . TYR A 1 206 ? 11.122 -6.349 7.251 1.00 54.56 206 TYR A C 1
ATOM 1727 O O . TYR A 1 206 ? 12.032 -5.570 7.001 1.00 54.56 206 TYR A O 1
ATOM 1735 N N . LYS A 1 207 ? 11.369 -7.600 7.641 1.00 56.12 207 LYS A N 1
ATOM 1736 C CA . LYS A 1 207 ? 12.718 -8.162 7.776 1.00 56.12 207 LYS A CA 1
ATOM 1737 C C . LYS A 1 207 ? 13.445 -8.188 6.432 1.00 56.12 207 LYS A C 1
ATOM 1739 O O . LYS A 1 207 ? 14.626 -7.852 6.374 1.00 56.12 207 LYS A O 1
ATOM 1744 N N . ILE A 1 208 ? 12.741 -8.533 5.352 1.00 66.38 208 ILE A N 1
ATOM 1745 C CA . ILE A 1 208 ? 13.245 -8.431 3.975 1.00 66.38 208 ILE A CA 1
ATOM 1746 C C . ILE A 1 208 ? 13.551 -6.968 3.639 1.00 66.38 208 ILE A C 1
ATOM 1748 O O . ILE A 1 208 ? 14.648 -6.670 3.184 1.00 66.38 208 ILE A O 1
ATOM 1752 N N . TYR A 1 209 ? 12.646 -6.042 3.947 1.00 57.88 209 TYR A N 1
ATOM 1753 C CA . TYR A 1 209 ? 12.826 -4.612 3.709 1.00 57.88 209 TYR A CA 1
ATOM 1754 C C . TYR A 1 209 ? 14.001 -4.015 4.498 1.00 57.88 209 TYR A C 1
ATOM 1756 O O . TYR A 1 209 ? 14.782 -3.247 3.946 1.00 57.88 209 TYR A O 1
ATOM 1764 N N . MET A 1 210 ? 14.193 -4.400 5.761 1.00 56.59 210 MET A N 1
ATOM 1765 C CA . MET A 1 210 ? 15.338 -3.977 6.571 1.00 56.59 210 MET A CA 1
ATOM 1766 C C . MET A 1 210 ? 16.647 -4.545 6.023 1.00 56.59 210 MET A C 1
ATOM 1768 O O . MET A 1 210 ? 17.634 -3.816 5.941 1.00 56.59 210 MET A O 1
ATOM 1772 N N . LYS A 1 211 ? 16.651 -5.804 5.561 1.00 69.00 211 LYS A N 1
ATOM 1773 C CA . LYS A 1 211 ? 17.793 -6.381 4.832 1.00 69.00 211 LYS A CA 1
ATOM 1774 C C . LYS A 1 211 ? 18.063 -5.643 3.519 1.00 69.00 211 LYS A C 1
ATOM 1776 O O . LYS A 1 211 ? 19.221 -5.413 3.182 1.00 69.00 211 LYS A O 1
ATOM 1781 N N . GLU A 1 212 ? 17.025 -5.229 2.796 1.00 67.88 212 GLU A N 1
ATOM 1782 C CA . GLU A 1 212 ? 17.166 -4.413 1.589 1.00 67.88 212 GLU A CA 1
ATOM 1783 C C . GLU A 1 212 ? 17.719 -3.019 1.899 1.00 67.88 212 GLU A C 1
ATOM 1785 O O . GLU A 1 212 ? 18.596 -2.557 1.174 1.00 67.88 212 GLU A O 1
ATOM 1790 N N . ILE A 1 213 ? 17.259 -2.347 2.962 1.00 64.00 213 ILE A N 1
ATOM 1791 C CA . ILE A 1 213 ? 17.827 -1.065 3.408 1.00 64.00 213 ILE A CA 1
ATOM 1792 C C . ILE A 1 213 ? 19.299 -1.248 3.752 1.00 64.00 213 ILE A C 1
ATOM 1794 O O . ILE A 1 213 ? 20.130 -0.491 3.257 1.00 64.00 213 ILE A O 1
ATOM 1798 N N . GLN A 1 214 ? 19.624 -2.256 4.561 1.00 66.88 214 GLN A N 1
ATOM 1799 C CA . GLN A 1 214 ? 20.996 -2.544 4.956 1.00 66.88 214 GLN A CA 1
ATOM 1800 C C . GLN A 1 214 ? 21.870 -2.782 3.723 1.00 66.88 214 GLN A C 1
ATOM 1802 O O . GLN A 1 214 ? 22.900 -2.137 3.581 1.00 66.88 214 GLN A O 1
ATOM 1807 N N . SER A 1 215 ? 21.416 -3.612 2.781 1.00 73.94 215 SER A N 1
ATOM 1808 C CA . SER A 1 215 ? 22.110 -3.856 1.515 1.00 73.94 215 SER A CA 1
ATOM 1809 C C . SER A 1 215 ? 22.294 -2.574 0.696 1.00 73.94 215 SER A C 1
ATOM 1811 O O . SER A 1 215 ? 23.390 -2.310 0.211 1.00 73.94 215 SER A O 1
ATOM 1813 N N . ARG A 1 216 ? 21.264 -1.726 0.583 1.00 68.94 216 ARG A N 1
ATOM 1814 C CA . ARG A 1 216 ? 21.337 -0.453 -0.157 1.00 68.94 216 ARG A CA 1
ATOM 1815 C C . ARG A 1 216 ? 22.290 0.547 0.496 1.00 68.94 216 ARG A C 1
ATOM 1817 O O . ARG A 1 216 ? 23.023 1.217 -0.226 1.00 68.94 216 ARG A O 1
ATOM 1824 N N . ILE A 1 217 ? 22.303 0.636 1.827 1.00 69.75 217 ILE A N 1
ATOM 1825 C CA . ILE A 1 217 ? 23.260 1.455 2.585 1.00 69.75 217 ILE A CA 1
ATOM 1826 C C . ILE A 1 217 ? 24.671 0.902 2.401 1.00 69.75 217 ILE A C 1
ATOM 1828 O O . ILE A 1 217 ? 25.577 1.675 2.117 1.00 69.75 217 ILE A O 1
ATOM 1832 N N . SER A 1 218 ? 24.860 -0.417 2.478 1.00 76.38 218 SER A N 1
ATOM 1833 C CA . SER A 1 218 ? 26.153 -1.058 2.229 1.00 76.38 218 SER A CA 1
ATOM 1834 C C . SER A 1 218 ? 26.657 -0.806 0.810 1.00 76.38 218 SER A C 1
ATOM 1836 O O . SER A 1 218 ? 27.828 -0.498 0.654 1.00 76.38 218 SER A O 1
ATOM 1838 N N . ILE A 1 219 ? 25.801 -0.859 -0.216 1.00 77.50 219 ILE A N 1
ATOM 1839 C CA . ILE A 1 219 ? 26.172 -0.524 -1.603 1.00 77.50 219 ILE A CA 1
ATOM 1840 C C . ILE A 1 219 ? 26.583 0.946 -1.710 1.00 77.50 219 ILE A C 1
ATOM 1842 O O . ILE A 1 219 ? 27.575 1.270 -2.357 1.00 77.50 219 ILE A O 1
ATOM 1846 N N . LEU A 1 220 ? 25.830 1.842 -1.076 1.00 75.69 220 LEU A N 1
ATOM 1847 C CA . LEU A 1 220 ? 26.083 3.277 -1.125 1.00 75.69 220 LEU A CA 1
ATOM 1848 C C . LEU A 1 220 ? 27.365 3.651 -0.366 1.00 75.69 220 LEU A C 1
ATOM 1850 O O . LEU A 1 220 ? 28.145 4.463 -0.853 1.00 75.69 220 LEU A O 1
ATOM 1854 N N . PHE A 1 221 ? 27.625 2.996 0.764 1.00 76.31 221 PHE A N 1
ATOM 1855 C CA . PHE A 1 221 ? 28.877 3.082 1.512 1.00 76.31 221 PHE A CA 1
ATOM 1856 C C . PHE A 1 221 ? 30.042 2.484 0.716 1.00 76.31 221 PHE A C 1
ATOM 1858 O O . PHE A 1 221 ? 31.105 3.091 0.627 1.00 76.31 221 PHE A O 1
ATOM 1865 N N . PHE A 1 222 ? 29.827 1.334 0.071 1.00 79.12 222 PHE A N 1
ATOM 1866 C CA . PHE A 1 222 ? 30.845 0.660 -0.725 1.00 79.12 222 PHE A CA 1
ATOM 1867 C C . PHE A 1 222 ? 31.269 1.518 -1.920 1.00 79.12 222 PHE A C 1
ATOM 1869 O O . PHE A 1 222 ? 32.445 1.816 -2.077 1.00 79.12 222 PHE A O 1
ATOM 1876 N N . VAL A 1 223 ? 30.317 2.000 -2.722 1.00 78.75 223 VAL A N 1
ATOM 1877 C CA . VAL A 1 223 ? 30.609 2.906 -3.843 1.00 78.75 223 VAL A CA 1
ATOM 1878 C C . VAL A 1 223 ? 31.157 4.241 -3.334 1.00 78.75 223 VAL A C 1
ATOM 1880 O O . VAL A 1 223 ? 32.098 4.766 -3.913 1.00 78.75 223 VAL A O 1
ATOM 1883 N N . GLY A 1 224 ? 30.620 4.777 -2.237 1.00 74.25 224 GLY A N 1
ATOM 1884 C CA . GLY A 1 224 ? 31.055 6.052 -1.668 1.00 74.25 224 GLY A CA 1
ATOM 1885 C C . GLY A 1 224 ? 32.498 6.059 -1.160 1.00 74.25 224 GLY A C 1
ATOM 1886 O O . GLY A 1 224 ? 33.136 7.103 -1.215 1.00 74.25 224 GLY A O 1
ATOM 1887 N N . ILE A 1 225 ? 33.019 4.917 -0.697 1.00 76.19 225 ILE A N 1
ATOM 1888 C CA . ILE A 1 225 ? 34.362 4.814 -0.101 1.00 76.19 225 ILE A CA 1
ATOM 1889 C C . ILE A 1 225 ? 35.345 4.103 -1.024 1.00 76.19 225 ILE A C 1
ATOM 1891 O O . ILE A 1 225 ? 36.430 4.624 -1.266 1.00 76.19 225 ILE A O 1
ATOM 1895 N N . PHE A 1 226 ? 34.982 2.942 -1.572 1.00 76.94 226 PHE A N 1
ATOM 1896 C CA . PHE A 1 226 ? 35.907 2.133 -2.365 1.00 76.94 226 PHE A CA 1
ATOM 1897 C C . PHE A 1 226 ? 36.095 2.657 -3.786 1.00 76.94 226 PHE A C 1
ATOM 1899 O O . PHE A 1 226 ? 37.145 2.407 -4.368 1.00 76.94 226 PHE A O 1
ATOM 1906 N N . PHE A 1 227 ? 35.142 3.406 -4.351 1.00 76.31 227 PHE A N 1
ATOM 1907 C CA . PHE A 1 227 ? 35.339 4.004 -5.674 1.00 76.31 227 PHE A CA 1
ATOM 1908 C C . PHE A 1 227 ? 36.374 5.147 -5.642 1.00 76.31 227 PHE A C 1
ATOM 1910 O O . PHE A 1 227 ? 37.299 5.104 -6.453 1.00 76.31 227 PHE A O 1
ATOM 1917 N N . PRO A 1 228 ? 36.332 6.105 -4.687 1.00 74.19 228 PRO A N 1
ATOM 1918 C CA . PRO A 1 228 ? 37.422 7.066 -4.504 1.00 74.19 228 PRO A CA 1
ATOM 1919 C C . PRO A 1 228 ? 38.754 6.407 -4.142 1.00 74.19 228 PRO A C 1
ATOM 1921 O O . PRO A 1 228 ? 39.774 6.762 -4.722 1.00 74.19 228 PRO A O 1
ATOM 1924 N N . LEU A 1 229 ? 38.757 5.418 -3.239 1.00 75.75 229 LEU A N 1
ATOM 1925 C CA . LEU A 1 229 ? 39.985 4.707 -2.861 1.00 75.75 229 LEU A CA 1
ATOM 1926 C C . LEU A 1 229 ? 40.603 3.954 -4.047 1.00 75.75 229 LEU A C 1
ATOM 1928 O O . LEU A 1 229 ? 41.811 4.011 -4.256 1.00 75.75 229 LEU A O 1
ATOM 1932 N N . GLY A 1 230 ? 39.776 3.270 -4.838 1.00 75.62 230 GLY A N 1
ATOM 1933 C CA . GLY A 1 230 ? 40.197 2.569 -6.047 1.00 75.62 230 GLY A CA 1
ATOM 1934 C C . GLY A 1 230 ? 40.733 3.524 -7.111 1.00 75.62 230 GLY A C 1
ATOM 1935 O O . GLY A 1 230 ? 41.740 3.219 -7.744 1.00 75.62 230 GLY A O 1
ATOM 1936 N N . LEU A 1 231 ? 40.129 4.709 -7.257 1.00 71.81 231 LEU A N 1
ATOM 1937 C CA . LEU A 1 231 ? 40.674 5.780 -8.093 1.00 71.81 231 LEU A CA 1
ATOM 1938 C C . LEU A 1 231 ? 42.027 6.274 -7.567 1.00 71.81 231 LEU A C 1
ATOM 1940 O O . LEU A 1 231 ? 42.952 6.399 -8.359 1.00 71.81 231 LEU A O 1
ATOM 1944 N N . CYS A 1 232 ? 42.189 6.490 -6.258 1.00 69.81 232 CYS A N 1
ATOM 1945 C CA . CYS A 1 232 ? 43.480 6.866 -5.671 1.00 69.81 232 CYS A CA 1
ATOM 1946 C C . CYS A 1 232 ? 44.566 5.811 -5.938 1.00 69.81 232 CYS A C 1
ATOM 1948 O O . CYS A 1 232 ? 45.690 6.166 -6.283 1.00 69.81 232 CYS A O 1
ATOM 1950 N N . PHE A 1 233 ? 44.232 4.522 -5.849 1.00 71.94 233 PHE A N 1
ATOM 1951 C CA . PHE A 1 233 ? 45.158 3.445 -6.203 1.00 71.94 233 PHE A CA 1
ATOM 1952 C C . PHE A 1 233 ? 45.475 3.404 -7.702 1.00 71.94 233 PHE A C 1
ATOM 1954 O O . PHE A 1 233 ? 46.634 3.251 -8.073 1.00 71.94 233 PHE A O 1
ATOM 1961 N N . LEU A 1 234 ? 44.484 3.593 -8.573 1.00 67.12 234 LEU A N 1
ATOM 1962 C CA . LEU A 1 234 ? 44.699 3.673 -10.021 1.00 67.12 234 LEU A CA 1
ATOM 1963 C C . LEU A 1 234 ? 45.581 4.865 -10.413 1.00 67.12 234 LEU A C 1
ATOM 1965 O O . LEU A 1 234 ? 46.408 4.726 -11.303 1.00 67.12 234 LEU A O 1
ATOM 1969 N N . ILE A 1 235 ? 45.455 6.001 -9.722 1.00 66.56 235 ILE A N 1
ATOM 1970 C CA . ILE A 1 235 ? 46.319 7.179 -9.897 1.00 66.56 235 ILE A CA 1
ATOM 1971 C C . ILE A 1 235 ? 47.765 6.879 -9.479 1.00 66.56 235 ILE A C 1
ATOM 1973 O O . ILE A 1 235 ? 48.699 7.371 -10.106 1.00 66.56 235 ILE A O 1
ATOM 1977 N N . LEU A 1 236 ? 47.957 6.077 -8.427 1.00 66.94 236 LEU A N 1
ATOM 1978 C CA . LEU A 1 236 ? 49.285 5.689 -7.945 1.00 66.94 236 LEU A CA 1
ATOM 1979 C C . LEU A 1 236 ? 49.965 4.646 -8.849 1.00 66.94 236 LEU A C 1
ATOM 1981 O O . LEU A 1 236 ? 51.185 4.678 -8.986 1.00 66.94 236 LEU A O 1
ATOM 1985 N N . PHE A 1 237 ? 49.202 3.731 -9.459 1.00 64.88 237 PHE A N 1
ATOM 1986 C CA . PHE A 1 237 ? 49.746 2.606 -10.237 1.00 64.88 237 PHE A CA 1
ATOM 1987 C C . PHE A 1 237 ? 49.719 2.797 -11.760 1.00 64.88 237 PHE A C 1
ATOM 1989 O O . PHE A 1 237 ? 50.480 2.141 -12.469 1.00 64.88 237 PHE A O 1
ATOM 1996 N N . GLN A 1 238 ? 48.878 3.687 -12.283 1.00 60.38 238 GLN A N 1
ATOM 1997 C CA . GLN A 1 238 ? 48.870 4.078 -13.689 1.00 60.38 238 GLN A CA 1
ATOM 1998 C C . GLN A 1 238 ? 49.037 5.593 -13.785 1.00 60.38 238 GLN A C 1
ATOM 2000 O O . GLN A 1 238 ? 48.336 6.346 -13.114 1.00 60.38 238 GLN A O 1
ATOM 2005 N N . LEU A 1 239 ? 49.928 6.045 -14.675 1.00 61.97 239 LEU A N 1
ATOM 2006 C CA . LEU A 1 239 ? 50.064 7.447 -15.089 1.00 61.97 239 LEU A CA 1
ATOM 2007 C C . LEU A 1 239 ? 48.818 7.880 -15.881 1.00 61.97 239 LEU A C 1
ATOM 2009 O O . LEU A 1 239 ? 48.858 8.124 -17.086 1.00 61.97 239 LEU A O 1
ATOM 2013 N N . ILE A 1 240 ? 47.669 7.908 -15.212 1.00 62.91 240 ILE A N 1
ATOM 2014 C CA . ILE A 1 240 ? 46.409 8.354 -15.783 1.00 62.91 240 ILE A CA 1
ATOM 2015 C C . ILE A 1 240 ? 46.523 9.857 -15.998 1.00 62.91 240 ILE A C 1
ATOM 2017 O O . ILE A 1 240 ? 46.848 10.612 -15.084 1.00 62.91 240 ILE A O 1
ATOM 2021 N N . ASN A 1 241 ? 46.231 10.280 -17.224 1.00 69.06 241 ASN A N 1
ATOM 2022 C CA . ASN A 1 241 ? 46.309 11.671 -17.635 1.00 69.06 241 ASN A CA 1
ATOM 2023 C C . ASN A 1 241 ? 45.415 12.559 -16.740 1.00 69.06 241 ASN A C 1
ATOM 2025 O O . ASN A 1 241 ? 44.265 12.201 -16.465 1.00 69.06 241 ASN A O 1
ATOM 2029 N N . MET A 1 242 ? 45.911 13.729 -16.323 1.00 68.62 242 MET A N 1
ATOM 2030 C CA . MET A 1 242 ? 45.210 14.676 -15.429 1.00 68.62 242 MET A CA 1
ATOM 2031 C C . MET A 1 242 ? 43.782 15.008 -15.900 1.00 68.62 242 MET A C 1
ATOM 2033 O O . MET A 1 242 ? 42.873 15.155 -15.085 1.00 68.62 242 MET A O 1
ATOM 2037 N N . ILE A 1 243 ? 43.573 15.056 -17.221 1.00 71.00 243 ILE A N 1
ATOM 2038 C CA . ILE A 1 243 ? 42.274 15.310 -17.868 1.00 71.00 243 ILE A CA 1
ATOM 2039 C C . ILE A 1 243 ? 41.256 14.200 -17.558 1.00 71.00 243 ILE A C 1
ATOM 2041 O O . ILE A 1 243 ? 40.087 14.479 -17.291 1.00 71.00 243 ILE A O 1
ATOM 2045 N N . PHE A 1 244 ? 41.685 12.933 -17.550 1.00 67.38 244 PHE A N 1
ATOM 2046 C CA . PHE A 1 244 ? 40.805 11.816 -17.199 1.00 67.38 244 PHE A CA 1
ATOM 2047 C C . PHE A 1 244 ? 40.387 11.891 -15.726 1.00 67.38 244 PHE A C 1
ATOM 2049 O O . PHE A 1 244 ? 39.218 11.671 -15.414 1.00 67.38 244 PHE A O 1
ATOM 2056 N N . GLN A 1 245 ? 41.296 12.277 -14.824 1.00 66.38 245 GLN A N 1
ATOM 2057 C CA . GLN A 1 245 ? 40.992 12.428 -13.396 1.00 66.38 245 GLN A CA 1
ATOM 2058 C C . GLN A 1 245 ? 39.946 13.523 -13.139 1.00 66.38 245 GLN A C 1
ATOM 2060 O O . GLN A 1 245 ? 39.005 13.311 -12.373 1.00 66.38 245 GLN A O 1
ATOM 2065 N N . THR A 1 246 ? 40.053 14.664 -13.828 1.00 72.31 246 THR A N 1
ATOM 2066 C CA . THR A 1 246 ? 39.076 15.761 -13.706 1.00 72.31 246 THR A CA 1
ATOM 2067 C C . THR A 1 246 ? 37.695 15.378 -14.240 1.00 72.31 246 THR A C 1
ATOM 2069 O O . THR A 1 246 ? 36.692 15.863 -13.725 1.00 72.31 246 THR A O 1
ATOM 2072 N N . LEU A 1 247 ? 37.624 14.469 -15.219 1.00 76.62 247 LEU A N 1
ATOM 2073 C CA . LEU A 1 247 ? 36.375 13.933 -15.775 1.00 76.62 247 LEU A CA 1
ATOM 2074 C C . LEU A 1 247 ? 35.687 12.906 -14.859 1.00 76.62 247 LEU A C 1
ATOM 2076 O O . LEU A 1 247 ? 34.458 12.846 -14.821 1.00 76.62 247 LEU A O 1
ATOM 2080 N N . PHE A 1 248 ? 36.442 12.120 -14.085 1.00 75.12 248 PHE A N 1
ATOM 2081 C CA . PHE A 1 248 ? 35.867 11.111 -13.185 1.00 75.12 248 PHE A CA 1
ATOM 2082 C C . PHE A 1 248 ? 35.150 11.709 -11.970 1.00 75.12 248 PHE A C 1
ATOM 2084 O O . PHE A 1 248 ? 34.158 11.139 -11.517 1.00 75.12 248 PHE A O 1
ATOM 2091 N N . VAL A 1 249 ? 35.593 12.865 -11.466 1.00 74.06 249 VAL A N 1
ATOM 2092 C CA . VAL A 1 249 ? 34.972 13.547 -10.314 1.00 74.06 249 VAL A CA 1
ATOM 2093 C C . VAL A 1 249 ? 33.493 13.905 -10.558 1.00 74.06 249 VAL A C 1
ATOM 2095 O O . VAL A 1 249 ? 32.648 13.486 -9.759 1.00 74.06 249 VAL A O 1
ATOM 2098 N N . PRO A 1 250 ? 33.110 14.615 -11.640 1.00 76.75 250 PRO A N 1
ATOM 2099 C CA . PRO A 1 250 ? 31.706 14.921 -11.902 1.00 76.75 250 PRO A CA 1
ATOM 2100 C C . PRO A 1 250 ? 30.888 13.660 -12.201 1.00 76.75 250 PRO A C 1
ATOM 2102 O O . PRO A 1 250 ? 29.748 13.560 -11.751 1.00 76.75 250 PRO A O 1
ATOM 2105 N N . ILE A 1 251 ? 31.462 12.662 -12.885 1.00 76.75 251 ILE A N 1
ATOM 2106 C CA . ILE A 1 251 ? 30.792 11.379 -13.152 1.00 76.75 251 ILE A CA 1
ATOM 2107 C C . ILE A 1 251 ? 30.489 10.641 -11.842 1.00 76.75 251 ILE A C 1
ATOM 2109 O O . ILE A 1 251 ? 29.378 10.141 -11.659 1.00 76.75 251 ILE A O 1
ATOM 2113 N N . PHE A 1 252 ? 31.435 10.622 -10.903 1.00 78.88 252 PHE A N 1
ATOM 2114 C CA . PHE A 1 252 ? 31.249 10.032 -9.582 1.00 78.88 252 PHE A CA 1
ATOM 2115 C C . PHE A 1 252 ? 30.166 10.756 -8.780 1.00 78.88 252 PHE A C 1
ATOM 2117 O O . PHE A 1 252 ? 29.281 10.106 -8.226 1.00 78.88 252 PHE A O 1
ATOM 2124 N N . LEU A 1 253 ? 30.171 12.092 -8.764 1.00 76.94 253 LEU A N 1
ATOM 2125 C CA . LEU A 1 253 ? 29.141 12.877 -8.075 1.00 76.94 253 LEU A CA 1
ATOM 2126 C C . LEU A 1 253 ? 27.746 12.656 -8.681 1.00 76.94 253 LEU A C 1
ATOM 2128 O O . LEU A 1 253 ? 26.764 12.552 -7.944 1.00 76.94 253 LEU A O 1
ATOM 2132 N N . ILE A 1 254 ? 27.646 12.525 -10.007 1.00 80.31 254 ILE A N 1
ATOM 2133 C CA . ILE A 1 254 ? 26.395 12.184 -10.699 1.00 80.31 254 ILE A CA 1
ATOM 2134 C C . ILE A 1 254 ? 25.941 10.768 -10.331 1.00 80.31 254 ILE A C 1
ATOM 2136 O O . ILE A 1 254 ? 24.768 10.576 -10.006 1.00 80.31 254 ILE A O 1
ATOM 2140 N N . LEU A 1 255 ? 26.850 9.788 -10.338 1.00 78.50 255 LEU A N 1
ATOM 2141 C CA . LEU A 1 255 ? 26.569 8.403 -9.953 1.00 78.50 255 LEU A CA 1
ATOM 2142 C C . LEU A 1 255 ? 26.078 8.326 -8.502 1.00 78.50 255 LEU A C 1
ATOM 2144 O O . LEU A 1 255 ? 25.078 7.669 -8.215 1.00 78.50 255 LEU A O 1
ATOM 2148 N N . LEU A 1 256 ? 26.745 9.040 -7.598 1.00 76.81 256 LEU A N 1
ATOM 2149 C CA . LEU A 1 256 ? 26.414 9.090 -6.183 1.00 76.81 256 LEU A CA 1
ATOM 2150 C C . LEU A 1 256 ? 25.051 9.764 -5.980 1.00 76.81 256 LEU A C 1
ATOM 2152 O O . LEU A 1 256 ? 24.171 9.170 -5.367 1.00 76.81 256 LEU A O 1
ATOM 2156 N N . ASN A 1 257 ? 24.795 10.923 -6.593 1.00 76.38 257 ASN A N 1
ATOM 2157 C CA . ASN A 1 257 ? 23.482 11.580 -6.545 1.00 76.38 257 ASN A CA 1
ATOM 2158 C C . ASN A 1 257 ? 22.365 10.700 -7.142 1.00 76.38 257 ASN A C 1
ATOM 2160 O O . ASN A 1 257 ? 21.263 10.630 -6.596 1.00 76.38 257 ASN A O 1
ATOM 2164 N N . PHE A 1 258 ? 22.640 9.981 -8.234 1.00 77.88 258 PHE A N 1
ATOM 2165 C CA . PHE A 1 258 ? 21.706 9.021 -8.821 1.00 77.88 258 PHE A CA 1
ATOM 2166 C C . PHE A 1 258 ? 21.396 7.868 -7.861 1.00 77.88 258 PHE A C 1
ATOM 2168 O O . PHE A 1 258 ? 20.222 7.550 -7.648 1.00 77.88 258 PHE A O 1
ATOM 2175 N N . LEU A 1 259 ? 22.423 7.273 -7.248 1.00 68.94 259 LEU A N 1
ATOM 2176 C CA . LEU A 1 259 ? 22.271 6.211 -6.256 1.00 68.94 259 LEU A CA 1
ATOM 2177 C C . LEU A 1 259 ? 21.481 6.713 -5.045 1.00 68.94 259 LEU A C 1
ATOM 2179 O O . LEU A 1 259 ? 20.465 6.106 -4.728 1.00 68.94 259 LEU A O 1
ATOM 2183 N N . PHE A 1 260 ? 21.851 7.856 -4.458 1.00 65.31 260 PHE A N 1
ATOM 2184 C CA . PHE A 1 260 ? 21.134 8.493 -3.346 1.00 65.31 260 PHE A CA 1
ATOM 2185 C C . PHE A 1 260 ? 19.657 8.743 -3.683 1.00 65.31 260 PHE A C 1
ATOM 2187 O O . PHE A 1 260 ? 18.765 8.344 -2.932 1.00 65.31 260 PHE A O 1
ATOM 2194 N N . ARG A 1 261 ? 19.358 9.346 -4.841 1.00 67.62 261 ARG A N 1
ATOM 2195 C CA . ARG A 1 261 ? 17.971 9.597 -5.271 1.00 67.62 261 ARG A CA 1
ATOM 2196 C C . ARG A 1 261 ? 17.182 8.310 -5.494 1.00 67.62 261 ARG A C 1
ATOM 2198 O O . ARG A 1 261 ? 15.982 8.295 -5.240 1.00 67.62 261 ARG A O 1
ATOM 2205 N N . LYS A 1 262 ? 17.818 7.245 -5.981 1.00 67.62 262 LYS A N 1
ATOM 2206 C CA . LYS A 1 262 ? 17.153 5.965 -6.248 1.00 67.62 262 LYS A CA 1
ATOM 2207 C C . LYS A 1 262 ? 16.950 5.135 -4.977 1.00 67.62 262 LYS A C 1
ATOM 2209 O O . LYS A 1 262 ? 15.955 4.417 -4.891 1.00 67.62 262 LYS A O 1
ATOM 2214 N N . THR A 1 263 ? 17.854 5.222 -4.001 1.00 58.19 263 THR A N 1
ATOM 2215 C CA . THR A 1 263 ? 17.816 4.394 -2.785 1.00 58.19 263 THR A CA 1
ATOM 2216 C C . THR A 1 263 ? 17.051 5.035 -1.628 1.00 58.19 263 THR A C 1
ATOM 2218 O O . THR A 1 263 ? 16.393 4.299 -0.896 1.00 58.19 263 THR A O 1
ATOM 2221 N N . ILE A 1 264 ? 17.078 6.368 -1.478 1.00 55.41 264 ILE A N 1
ATOM 2222 C CA . ILE A 1 264 ? 16.548 7.074 -0.288 1.00 55.41 264 ILE A CA 1
ATOM 2223 C C . ILE A 1 264 ? 15.129 7.627 -0.494 1.00 55.41 264 ILE A C 1
ATOM 2225 O O . ILE A 1 264 ? 14.410 7.885 0.468 1.00 55.41 264 ILE A O 1
ATOM 2229 N N . LYS A 1 265 ? 14.654 7.772 -1.737 1.00 44.56 265 LYS A N 1
ATOM 2230 C CA . LYS A 1 265 ? 13.341 8.381 -2.012 1.00 44.56 265 LYS A CA 1
ATOM 2231 C C . LYS A 1 265 ? 12.180 7.382 -1.877 1.00 44.56 265 LYS A C 1
ATOM 2233 O O . LYS A 1 265 ? 11.581 6.997 -2.877 1.00 44.56 265 LYS A O 1
ATOM 2238 N N . ARG A 1 266 ? 11.824 6.994 -0.646 1.00 43.00 266 ARG A N 1
ATOM 2239 C CA . ARG A 1 266 ? 10.460 6.565 -0.262 1.00 43.00 266 ARG A CA 1
ATOM 2240 C C . ARG A 1 266 ? 10.196 6.910 1.203 1.00 43.00 266 ARG A C 1
ATOM 2242 O O . ARG A 1 266 ? 11.047 6.659 2.046 1.00 43.00 266 ARG A O 1
ATOM 2249 N N . ASN A 1 267 ? 9.008 7.452 1.480 1.00 39.47 267 ASN A N 1
ATOM 2250 C CA . ASN A 1 267 ? 8.532 7.771 2.824 1.00 39.47 267 ASN A CA 1
ATOM 2251 C C . ASN A 1 267 ? 8.532 6.500 3.677 1.00 39.47 267 ASN A C 1
ATOM 2253 O O . ASN A 1 267 ? 7.671 5.634 3.525 1.00 39.47 267 ASN A O 1
ATOM 2257 N N . SER A 1 268 ? 9.522 6.389 4.554 1.00 37.47 268 SER A N 1
ATOM 2258 C CA . SER A 1 268 ? 9.611 5.365 5.582 1.00 37.47 268 SER A CA 1
ATOM 2259 C C . SER A 1 268 ? 8.557 5.647 6.650 1.00 37.47 268 SER A C 1
ATOM 2261 O O . SER A 1 268 ? 8.843 6.244 7.684 1.00 37.47 268 SER A O 1
ATOM 2263 N N . TYR A 1 269 ? 7.316 5.242 6.387 1.00 37.44 269 TYR A N 1
ATOM 2264 C CA . TYR A 1 269 ? 6.351 5.008 7.451 1.00 37.44 269 TYR A CA 1
ATOM 2265 C C . TYR A 1 269 ? 6.653 3.634 8.034 1.00 37.44 269 TYR A C 1
ATOM 2267 O O . TYR A 1 269 ? 6.225 2.612 7.507 1.00 37.44 269 TYR A O 1
ATOM 2275 N N . LEU A 1 270 ? 7.450 3.619 9.097 1.00 42.28 270 LEU A N 1
ATOM 2276 C CA . LEU A 1 270 ? 7.687 2.424 9.888 1.00 42.28 270 LEU A CA 1
ATOM 2277 C C . LEU A 1 270 ? 7.383 2.717 11.347 1.00 42.28 270 LEU A C 1
ATOM 2279 O O . LEU A 1 270 ? 8.206 3.194 12.124 1.00 42.28 270 LEU A O 1
ATOM 2283 N N . ILE A 1 271 ? 6.130 2.426 11.678 1.00 40.31 271 ILE A N 1
ATOM 2284 C CA . ILE A 1 271 ? 5.676 2.152 13.030 1.00 40.31 271 ILE A CA 1
ATOM 2285 C C . ILE A 1 271 ? 6.336 0.826 13.421 1.00 40.31 271 ILE A C 1
ATOM 2287 O O . ILE A 1 271 ? 5.991 -0.213 12.869 1.00 40.31 271 ILE A O 1
ATOM 2291 N N . GLY A 1 272 ? 7.305 0.864 14.336 1.00 41.53 272 GLY A N 1
ATOM 2292 C CA . GLY A 1 272 ? 7.793 -0.347 14.999 1.00 41.53 272 GLY A CA 1
ATOM 2293 C C . GLY A 1 272 ? 9.305 -0.532 15.003 1.00 41.53 272 GLY A C 1
ATOM 2294 O O . GLY A 1 272 ? 9.821 -1.427 14.344 1.00 41.53 272 GLY A O 1
ATOM 2295 N N . VAL A 1 273 ? 10.018 0.234 15.836 1.00 42.38 273 VAL A N 1
ATOM 2296 C CA . VAL A 1 273 ? 11.273 -0.253 16.431 1.00 42.38 273 VAL A CA 1
ATOM 2297 C C . VAL A 1 273 ? 11.369 0.224 17.880 1.00 42.38 273 VAL A C 1
ATOM 2299 O O . VAL A 1 273 ? 11.918 1.278 18.149 1.00 42.38 273 VAL A O 1
ATOM 2302 N N . LEU A 1 274 ? 10.862 -0.545 18.847 1.00 43.81 274 LEU A N 1
ATOM 2303 C CA . LEU A 1 274 ? 11.047 -0.237 20.279 1.00 43.81 274 LEU A CA 1
ATOM 2304 C C . LEU A 1 274 ? 12.507 -0.410 20.753 1.00 43.81 274 LEU A C 1
ATOM 2306 O O . LEU A 1 274 ? 12.876 0.118 21.799 1.00 43.81 274 LEU A O 1
ATOM 2310 N N . ASN A 1 275 ? 13.348 -1.100 19.974 1.00 40.38 275 ASN A N 1
ATOM 2311 C CA . ASN A 1 275 ? 14.692 -1.508 20.399 1.00 40.38 275 ASN A CA 1
ATOM 2312 C C . ASN A 1 275 ? 15.838 -0.576 19.962 1.00 40.38 275 ASN A C 1
ATOM 2314 O O . ASN A 1 275 ? 16.944 -0.746 20.461 1.00 40.38 275 ASN A O 1
ATOM 2318 N N . ASN A 1 276 ? 15.594 0.421 19.099 1.00 44.66 276 ASN A N 1
ATOM 2319 C CA . ASN A 1 276 ? 16.646 1.313 18.573 1.00 44.66 276 ASN A CA 1
ATOM 2320 C C . ASN A 1 276 ? 16.585 2.750 19.119 1.00 44.66 276 ASN A C 1
ATOM 2322 O O . ASN A 1 276 ? 17.302 3.621 18.632 1.00 44.66 276 ASN A O 1
ATOM 2326 N N . TYR A 1 277 ? 15.734 3.023 20.108 1.00 55.97 277 TYR A N 1
ATOM 2327 C CA . TYR A 1 277 ? 15.613 4.362 20.682 1.00 55.97 277 TYR A CA 1
ATOM 2328 C C . TYR A 1 277 ? 16.542 4.575 21.875 1.00 55.97 277 TYR A C 1
ATOM 2330 O O . TYR A 1 277 ? 16.931 3.637 22.576 1.00 55.97 277 TYR A O 1
ATOM 2338 N N . SER A 1 278 ? 16.868 5.845 22.125 1.00 60.19 278 SER A N 1
ATOM 2339 C CA . SER A 1 278 ? 17.599 6.252 23.321 1.00 60.19 278 SER A CA 1
ATOM 2340 C C . SER A 1 278 ? 16.853 5.778 24.577 1.00 60.19 278 SER A C 1
ATOM 2342 O O . SER A 1 278 ? 15.619 5.766 24.629 1.00 60.19 278 SER A O 1
ATOM 2344 N N . LYS A 1 279 ? 17.596 5.392 25.624 1.00 70.81 279 LYS A N 1
ATOM 2345 C CA . LYS A 1 279 ? 17.011 4.934 26.902 1.00 70.81 279 LYS A CA 1
ATOM 2346 C C . LYS A 1 279 ? 15.995 5.939 27.475 1.00 70.81 279 LYS A C 1
ATOM 2348 O O . LYS A 1 279 ? 15.058 5.532 28.153 1.00 70.81 279 LYS A O 1
ATOM 2353 N N . LEU A 1 280 ? 16.173 7.230 27.185 1.00 75.75 280 LEU A N 1
ATOM 2354 C CA . LEU A 1 280 ? 15.274 8.315 27.583 1.00 75.75 280 LEU A CA 1
ATOM 2355 C C . LEU A 1 280 ? 13.925 8.265 26.861 1.00 75.75 280 LEU A C 1
ATOM 2357 O O . LEU A 1 280 ? 12.890 8.349 27.515 1.00 75.75 280 LEU A O 1
ATOM 2361 N N . GLU A 1 281 ? 13.909 8.084 25.539 1.00 68.94 281 GLU A N 1
ATOM 2362 C CA . GLU A 1 281 ? 12.648 7.971 24.798 1.00 68.94 281 GLU A CA 1
ATOM 2363 C C . GLU A 1 281 ? 11.852 6.731 25.194 1.00 68.94 281 GLU A C 1
ATOM 2365 O O . GLU A 1 281 ? 10.627 6.794 25.276 1.00 68.94 281 GLU A O 1
ATOM 2370 N N . LYS A 1 282 ? 12.543 5.619 25.474 1.00 69.94 282 LYS A N 1
ATOM 2371 C CA . LYS A 1 282 ? 11.898 4.400 25.971 1.00 69.94 282 LYS A CA 1
ATOM 2372 C C . LYS A 1 282 ? 11.204 4.651 27.312 1.00 69.94 282 LYS A C 1
ATOM 2374 O O . LYS A 1 282 ? 10.014 4.390 27.423 1.00 69.94 282 LYS A O 1
ATOM 2379 N N . LYS A 1 283 ? 11.901 5.270 28.274 1.00 77.50 283 LYS A N 1
ATOM 2380 C CA . LYS A 1 283 ? 11.306 5.668 29.562 1.00 77.50 283 LYS A CA 1
ATOM 2381 C C . LYS A 1 283 ? 10.119 6.621 29.393 1.00 77.50 283 LYS A C 1
ATOM 2383 O O . LYS A 1 283 ? 9.087 6.414 30.020 1.00 77.50 283 LYS A O 1
ATOM 2388 N N . LYS A 1 284 ? 10.233 7.624 28.513 1.00 79.12 284 LYS A N 1
ATOM 2389 C CA . LYS A 1 284 ? 9.143 8.572 28.220 1.00 79.12 284 L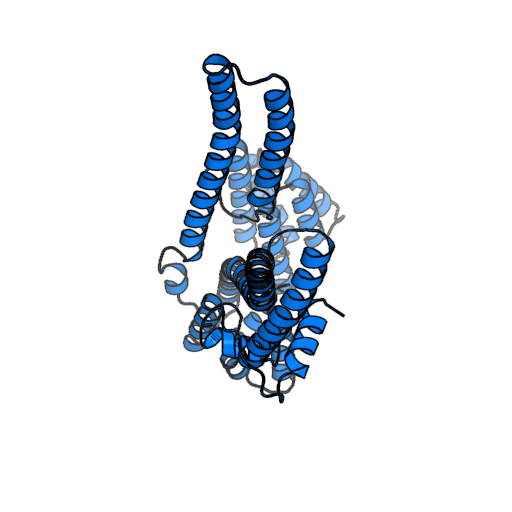YS A CA 1
ATOM 2390 C C . LYS A 1 284 ? 7.898 7.854 27.687 1.00 79.12 284 LYS A C 1
ATOM 2392 O O . LYS A 1 284 ? 6.777 8.192 28.057 1.00 79.12 284 LYS A O 1
ATOM 2397 N N . PHE A 1 285 ? 8.103 6.861 26.826 1.00 76.38 285 PHE A N 1
ATOM 2398 C CA . PHE A 1 285 ? 7.024 6.056 26.271 1.00 76.38 285 PHE A CA 1
ATOM 2399 C C . PHE A 1 285 ? 6.403 5.122 27.319 1.00 76.38 285 PHE A C 1
ATOM 2401 O O . PHE A 1 285 ? 5.182 5.034 27.392 1.00 76.38 285 PHE A O 1
ATOM 2408 N N . ASP A 1 286 ? 7.213 4.489 28.169 1.00 76.19 286 ASP A N 1
ATOM 2409 C CA . ASP A 1 286 ? 6.729 3.626 29.254 1.00 76.19 286 ASP A CA 1
ATOM 2410 C C . ASP A 1 286 ? 5.864 4.414 30.259 1.00 76.19 286 ASP A C 1
ATOM 2412 O O . ASP A 1 286 ? 4.788 3.953 30.643 1.00 76.19 286 ASP A O 1
ATOM 2416 N N . GLU A 1 287 ? 6.270 5.641 30.616 1.00 80.06 287 GLU A N 1
ATOM 2417 C CA . GLU A 1 287 ? 5.457 6.561 31.430 1.00 80.06 287 GLU A CA 1
ATOM 2418 C C . GLU A 1 287 ? 4.114 6.891 30.761 1.00 80.06 287 GLU A C 1
ATOM 2420 O O . GLU A 1 287 ? 3.074 6.927 31.420 1.00 80.06 287 GLU A O 1
ATOM 2425 N N . PHE A 1 288 ? 4.116 7.102 29.442 1.00 81.12 288 PHE A N 1
ATOM 2426 C CA . PHE A 1 288 ? 2.901 7.401 28.686 1.00 81.12 288 PHE A CA 1
ATOM 2427 C C . PHE A 1 288 ? 1.947 6.207 28.651 1.00 81.12 288 PHE A C 1
ATOM 2429 O O . PHE A 1 288 ? 0.750 6.367 28.882 1.00 81.12 288 PHE A O 1
ATOM 2436 N N . ILE A 1 289 ? 2.465 4.997 28.438 1.00 78.12 289 ILE A N 1
ATOM 2437 C CA . ILE A 1 289 ? 1.665 3.770 28.503 1.00 78.12 289 ILE A CA 1
ATOM 2438 C C . ILE A 1 289 ? 1.105 3.557 29.912 1.00 78.12 289 ILE A C 1
ATOM 2440 O O . ILE A 1 289 ? -0.056 3.174 30.059 1.00 78.12 289 ILE A O 1
ATOM 2444 N N . GLN A 1 290 ? 1.885 3.842 30.957 1.00 79.19 290 GLN A N 1
ATOM 2445 C CA . GLN A 1 290 ? 1.409 3.752 32.335 1.00 79.19 290 GLN A CA 1
ATOM 2446 C C . GLN A 1 290 ? 0.265 4.735 32.611 1.00 79.19 290 GLN A C 1
ATOM 2448 O O . GLN A 1 290 ? -0.747 4.345 33.198 1.00 79.19 290 GLN A O 1
ATOM 2453 N N . PHE A 1 291 ? 0.393 5.977 32.144 1.00 82.12 291 PHE A N 1
ATOM 2454 C CA . PHE A 1 291 ? -0.675 6.969 32.217 1.00 82.12 291 PHE A CA 1
ATOM 2455 C C . PHE A 1 291 ? -1.943 6.485 31.502 1.00 82.12 291 PHE A C 1
ATOM 2457 O O . PHE A 1 291 ? -3.025 6.486 32.093 1.00 82.12 291 PHE A O 1
ATOM 2464 N N . LEU A 1 292 ? -1.806 5.986 30.270 1.00 80.50 292 LEU A N 1
ATOM 2465 C CA . LEU A 1 292 ? -2.927 5.451 29.499 1.00 80.50 292 LEU A CA 1
ATOM 2466 C C . LEU A 1 292 ? -3.582 4.241 30.158 1.00 80.50 292 LEU A C 1
ATOM 2468 O O . LEU A 1 292 ? -4.800 4.105 30.106 1.00 80.50 292 LEU A O 1
ATOM 2472 N N . ARG A 1 293 ? -2.806 3.379 30.817 1.00 74.62 293 ARG A N 1
ATOM 2473 C CA . ARG A 1 293 ? -3.350 2.241 31.561 1.00 74.62 293 ARG A CA 1
ATOM 2474 C C . ARG A 1 293 ? -4.243 2.707 32.708 1.00 74.62 293 ARG A C 1
ATOM 2476 O O . ARG A 1 293 ? -5.324 2.160 32.889 1.00 74.62 293 ARG A O 1
ATOM 2483 N N . SER A 1 294 ? -3.830 3.727 33.459 1.00 78.62 294 SER A N 1
ATOM 2484 C CA . SER A 1 294 ? -4.679 4.320 34.501 1.00 78.62 294 SER A CA 1
ATOM 2485 C C . SER A 1 294 ? -5.896 5.035 33.924 1.00 78.62 294 SER A C 1
ATOM 2487 O O . SER A 1 294 ? -6.984 4.924 34.480 1.00 78.62 294 SER A O 1
ATOM 2489 N N . PHE A 1 295 ? -5.739 5.730 32.797 1.00 80.19 295 PHE A N 1
ATOM 2490 C CA . PHE A 1 295 ? -6.857 6.337 32.080 1.00 80.19 295 PHE A CA 1
ATOM 2491 C C . PHE A 1 295 ? -7.895 5.288 31.664 1.00 80.19 295 PHE A C 1
ATOM 2493 O O . PHE A 1 295 ? -9.072 5.434 31.982 1.00 80.19 295 PHE A O 1
ATOM 2500 N N . ALA A 1 296 ? -7.448 4.180 31.069 1.00 75.50 296 ALA A N 1
ATOM 2501 C CA . ALA A 1 296 ? -8.294 3.054 30.687 1.00 75.50 296 ALA A CA 1
ATOM 2502 C C . ALA A 1 296 ? -8.999 2.402 31.888 1.00 75.50 296 ALA A C 1
ATOM 2504 O O . ALA A 1 296 ? -10.180 2.090 31.800 1.00 75.50 296 ALA A O 1
ATOM 2505 N N . ILE A 1 297 ? -8.321 2.245 33.032 1.00 75.31 297 ILE A N 1
ATOM 2506 C CA . ILE A 1 297 ? -8.942 1.719 34.266 1.00 75.31 297 ILE A CA 1
ATOM 2507 C C . ILE A 1 297 ? -10.059 2.644 34.776 1.00 75.31 297 ILE A C 1
ATOM 2509 O O . ILE A 1 297 ? -11.064 2.175 35.314 1.00 75.31 297 ILE A O 1
ATOM 2513 N N . ASN A 1 298 ? -9.883 3.958 34.624 1.00 77.00 298 ASN A N 1
ATOM 2514 C CA . ASN A 1 298 ? -10.852 4.947 35.086 1.00 77.00 298 ASN A CA 1
ATOM 2515 C C . ASN A 1 298 ? -12.017 5.149 34.103 1.00 77.00 298 ASN A C 1
ATOM 2517 O O . ASN A 1 298 ? -13.051 5.667 34.522 1.00 77.00 298 ASN A O 1
ATOM 2521 N N . LEU A 1 299 ? -11.881 4.732 32.838 1.00 72.62 299 LEU A N 1
ATOM 2522 C CA . LEU A 1 299 ? -12.948 4.731 31.833 1.00 72.62 299 LEU A CA 1
ATOM 2523 C C . LEU A 1 299 ? -13.992 3.650 32.166 1.00 72.62 299 LEU A C 1
ATOM 2525 O O . LEU A 1 299 ? -13.959 2.528 31.661 1.00 72.62 299 LEU A O 1
ATOM 2529 N N . LYS A 1 300 ? -14.934 3.992 33.049 1.00 69.06 300 LYS A N 1
ATOM 2530 C CA . LYS A 1 300 ? -16.135 3.194 33.345 1.00 69.06 300 LYS A CA 1
ATOM 2531 C C . LYS A 1 300 ? -17.356 3.813 32.657 1.00 69.06 300 LYS A C 1
ATOM 2533 O O . LYS A 1 300 ? -17.357 4.998 32.334 1.00 69.06 300 LYS A O 1
ATOM 2538 N N . ARG A 1 301 ? -18.414 3.017 32.454 1.00 56.88 301 ARG A N 1
ATOM 2539 C CA . ARG A 1 301 ? -19.692 3.499 31.893 1.00 56.88 301 ARG A CA 1
ATOM 2540 C C . ARG A 1 301 ? -20.219 4.698 32.698 1.00 56.88 301 ARG A C 1
ATOM 2542 O O . ARG A 1 301 ? -20.194 4.653 33.925 1.00 56.88 301 ARG A O 1
ATOM 2549 N N . ASN A 1 302 ? -20.724 5.714 31.996 1.00 58.88 302 ASN A N 1
ATOM 2550 C CA . ASN A 1 302 ? -21.332 6.943 32.536 1.00 58.88 302 ASN A CA 1
ATOM 2551 C C . ASN A 1 302 ? -20.378 7.906 33.269 1.00 58.88 302 ASN A C 1
ATOM 2553 O O . ASN A 1 302 ? -20.837 8.747 34.039 1.00 58.88 302 ASN A O 1
ATOM 2557 N N . ILE A 1 303 ? -19.066 7.814 33.037 1.00 72.56 303 ILE A N 1
ATOM 2558 C CA . ILE A 1 303 ? -18.089 8.788 33.542 1.00 72.56 303 ILE A CA 1
ATOM 2559 C C . ILE A 1 303 ? -17.507 9.561 32.358 1.00 72.56 303 ILE A C 1
ATOM 2561 O O . ILE A 1 303 ? -17.169 8.962 31.338 1.00 72.56 303 ILE A O 1
ATOM 2565 N N . SER A 1 304 ? -17.397 10.886 32.486 1.00 79.50 304 SER A N 1
ATOM 2566 C CA . SER A 1 304 ? -16.848 11.722 31.421 1.00 79.50 304 SER A CA 1
ATOM 2567 C C . SER A 1 304 ? -15.351 11.439 31.201 1.00 79.50 304 SER A C 1
ATOM 2569 O O . SER A 1 304 ? -14.598 11.302 32.177 1.00 79.50 304 SER A O 1
ATOM 2571 N N . PRO A 1 305 ? -14.884 11.369 29.939 1.00 78.88 305 PRO A N 1
ATOM 2572 C CA . PRO A 1 305 ? -13.468 11.196 29.615 1.00 78.88 305 PRO A CA 1
ATOM 2573 C C . PRO A 1 305 ? -12.560 12.230 30.289 1.00 78.88 305 PRO A C 1
ATOM 2575 O O . PRO A 1 305 ? -11.455 11.903 30.716 1.00 78.88 305 PRO A O 1
ATOM 2578 N N . GLU A 1 306 ? -13.042 13.459 30.458 1.00 82.00 306 GLU A N 1
ATOM 2579 C CA 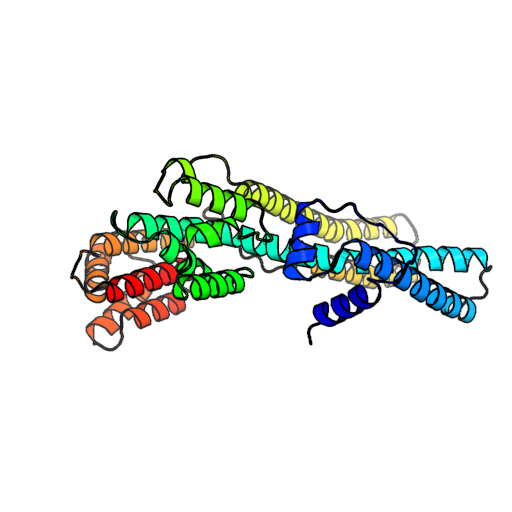. GLU A 1 306 ? -12.364 14.549 31.155 1.00 82.00 306 GLU A CA 1
ATOM 2580 C C . GLU A 1 306 ? -12.069 14.193 32.619 1.00 82.00 306 GLU A C 1
ATOM 2582 O O . GLU A 1 306 ? -10.945 14.369 33.102 1.00 82.00 306 GLU A O 1
ATOM 2587 N N . LEU A 1 307 ? -13.055 13.630 33.322 1.00 80.06 307 LEU A N 1
ATOM 2588 C CA . LEU A 1 307 ? -12.906 13.221 34.716 1.00 80.06 307 LEU A CA 1
ATOM 2589 C C . LEU A 1 307 ? -11.989 11.995 34.837 1.00 80.06 307 LEU A C 1
ATOM 2591 O O . LEU A 1 307 ? -11.143 11.934 35.732 1.00 80.06 307 LEU A O 1
ATOM 2595 N N . CYS A 1 308 ? -12.089 11.043 33.904 1.00 82.56 308 CYS A N 1
ATOM 2596 C CA . CYS A 1 308 ? -11.178 9.897 33.826 1.00 82.56 308 CYS A CA 1
ATOM 2597 C C . CYS A 1 308 ? -9.723 10.342 33.612 1.00 82.56 308 CYS A C 1
ATOM 2599 O O . CYS A 1 308 ? -8.807 9.800 34.241 1.00 82.56 308 CYS A O 1
ATOM 2601 N N . PHE A 1 309 ? -9.512 11.349 32.761 1.00 84.31 309 PHE A N 1
ATOM 2602 C CA . PHE A 1 309 ? -8.202 11.923 32.465 1.00 84.31 309 PHE A CA 1
ATOM 2603 C C . PHE A 1 309 ? -7.599 12.587 33.703 1.00 84.31 309 PHE A C 1
ATOM 2605 O O . PHE A 1 309 ? -6.460 12.292 34.074 1.00 84.31 309 PHE A O 1
ATOM 2612 N N . LEU A 1 310 ? -8.387 13.390 34.417 1.00 83.81 310 LEU A N 1
ATOM 2613 C CA . LEU A 1 310 ? -7.958 14.046 35.650 1.00 83.81 310 LEU A CA 1
ATOM 2614 C C . LEU A 1 310 ? -7.621 13.034 36.758 1.00 83.81 310 LEU A C 1
ATOM 2616 O O . LEU A 1 310 ? -6.567 13.126 37.393 1.00 83.81 310 LEU A O 1
ATOM 2620 N N . ASN A 1 311 ? -8.452 12.005 36.930 1.00 83.94 311 ASN A N 1
ATOM 2621 C CA . ASN A 1 311 ? -8.194 10.924 37.883 1.00 83.94 311 ASN A CA 1
ATOM 2622 C C . ASN A 1 311 ? -6.916 10.146 37.540 1.00 83.94 311 ASN A C 1
ATOM 2624 O O . ASN A 1 311 ? -6.125 9.827 38.429 1.00 83.94 311 ASN A O 1
ATOM 2628 N N . SER A 1 312 ? -6.671 9.886 36.253 1.00 84.31 312 SER A N 1
ATOM 2629 C CA . SER A 1 312 ? -5.461 9.190 35.801 1.00 84.31 312 SER A CA 1
ATOM 2630 C C . SER A 1 312 ? -4.182 10.004 36.015 1.00 84.31 312 SER A C 1
ATOM 2632 O O . SER A 1 312 ? -3.133 9.432 36.327 1.00 84.31 312 SER A O 1
ATOM 2634 N N . TYR A 1 313 ? -4.274 11.333 35.920 1.00 85.56 313 TYR A N 1
ATOM 2635 C CA . TYR A 1 313 ? -3.175 12.236 36.245 1.00 85.56 313 TYR A CA 1
ATOM 2636 C C . TYR A 1 313 ? -2.879 12.234 37.748 1.00 85.56 313 TYR A C 1
ATOM 2638 O O . TYR A 1 313 ? -1.730 12.030 38.138 1.00 85.56 313 TYR A O 1
ATOM 2646 N N . ASN A 1 314 ? -3.906 12.365 38.593 1.00 83.44 314 ASN A N 1
ATOM 2647 C CA . ASN A 1 314 ? -3.743 12.361 40.050 1.00 83.44 314 ASN A CA 1
ATOM 2648 C C . ASN A 1 314 ? -3.138 11.045 40.563 1.00 83.44 314 ASN A C 1
ATOM 2650 O O . ASN A 1 314 ? -2.245 11.062 41.407 1.00 83.44 314 ASN A O 1
ATOM 2654 N N . GLN A 1 315 ? -3.554 9.904 40.004 1.00 83.56 315 GLN A N 1
ATOM 2655 C CA . GLN A 1 315 ? -3.018 8.584 40.361 1.00 83.56 315 GLN A CA 1
ATOM 2656 C C . GLN A 1 315 ? -1.535 8.404 39.990 1.00 83.56 315 GLN A C 1
ATOM 2658 O O . GLN A 1 315 ? -0.824 7.647 40.650 1.00 83.56 315 GLN A O 1
ATOM 2663 N N . ASN A 1 316 ? -1.052 9.088 38.946 1.00 81.56 316 ASN A N 1
ATOM 2664 C CA . ASN A 1 316 ? 0.308 8.914 38.426 1.00 81.56 316 ASN A CA 1
ATOM 2665 C C . ASN A 1 316 ? 1.229 10.117 38.661 1.00 81.56 316 ASN A C 1
ATOM 2667 O O . ASN A 1 316 ? 2.372 10.096 38.212 1.00 81.56 316 ASN A O 1
ATOM 2671 N N . ILE A 1 317 ? 0.796 11.143 39.395 1.00 79.88 317 ILE A N 1
ATOM 2672 C CA . ILE A 1 317 ? 1.490 12.440 39.494 1.00 79.88 317 ILE A CA 1
ATOM 2673 C C . ILE A 1 317 ? 2.956 12.344 39.964 1.00 79.88 317 ILE A C 1
ATOM 2675 O O . ILE A 1 317 ? 3.793 13.172 39.591 1.00 79.88 317 ILE A O 1
ATOM 2679 N N . ASN A 1 318 ? 3.259 11.319 40.768 1.00 75.75 318 ASN A N 1
ATOM 2680 C CA . ASN A 1 318 ? 4.585 11.039 41.327 1.00 75.75 318 ASN A CA 1
ATOM 2681 C C . ASN A 1 318 ? 5.422 10.095 40.449 1.00 75.75 318 ASN A C 1
ATOM 2683 O O . ASN A 1 318 ? 6.631 9.995 40.634 1.00 75.75 318 ASN A O 1
ATOM 2687 N N . ARG A 1 319 ? 4.783 9.386 39.512 1.00 75.75 319 ARG A N 1
ATOM 2688 C CA . ARG A 1 319 ? 5.420 8.420 38.604 1.00 75.75 319 ARG A CA 1
ATOM 2689 C C . ARG A 1 319 ? 5.782 9.038 37.255 1.00 75.75 319 ARG A C 1
ATOM 2691 O O . ARG A 1 319 ? 6.700 8.561 36.602 1.00 75.75 319 ARG A O 1
ATOM 2698 N N . LEU A 1 320 ? 5.087 10.104 36.864 1.00 80.50 320 LEU A N 1
ATOM 2699 C CA . LEU A 1 320 ? 5.368 10.868 35.653 1.00 80.50 320 LEU A CA 1
ATOM 2700 C C . LEU A 1 320 ? 6.541 11.818 35.918 1.00 80.50 320 LEU A C 1
ATOM 2702 O O . LEU A 1 320 ? 6.424 12.727 36.740 1.00 80.50 320 LEU A O 1
ATOM 2706 N N . GLN A 1 321 ? 7.657 11.630 35.217 1.00 81.69 321 GLN A N 1
ATOM 2707 C CA . GLN A 1 321 ? 8.829 12.507 35.292 1.00 81.69 321 GLN A CA 1
ATOM 2708 C C . GLN A 1 321 ? 9.053 13.227 33.962 1.00 81.69 321 GLN A C 1
ATOM 2710 O O . GLN A 1 321 ? 9.200 14.445 33.939 1.00 81.69 321 GLN A O 1
ATOM 2715 N N . LEU A 1 322 ? 9.014 12.496 32.846 1.00 81.25 322 LEU A N 1
ATOM 2716 C CA . LEU A 1 322 ? 9.360 12.993 31.512 1.00 81.25 322 LEU A CA 1
ATOM 2717 C C . LEU A 1 322 ? 8.168 13.569 30.739 1.00 81.25 322 LEU A C 1
ATOM 2719 O O . LEU A 1 322 ? 8.361 14.364 29.820 1.00 81.25 322 LEU A O 1
ATOM 2723 N N . ILE A 1 323 ? 6.942 13.157 31.073 1.00 81.19 323 ILE A N 1
ATOM 2724 C CA . ILE A 1 323 ? 5.707 13.634 30.412 1.00 81.19 323 ILE A CA 1
ATOM 2725 C C . ILE A 1 323 ? 4.830 14.503 31.318 1.00 81.19 323 ILE A C 1
ATOM 2727 O O . ILE A 1 323 ? 3.765 14.963 30.905 1.00 81.19 323 ILE A O 1
ATOM 2731 N N . LYS A 1 324 ? 5.277 14.738 32.556 1.00 84.31 324 LYS A N 1
ATOM 2732 C CA . LYS A 1 324 ? 4.508 15.439 33.588 1.00 84.31 324 LYS A CA 1
ATOM 2733 C C . LYS A 1 324 ? 4.086 16.833 33.152 1.00 84.31 324 LYS A C 1
ATOM 2735 O O . LYS A 1 324 ? 2.929 17.183 33.339 1.00 84.31 324 LYS A O 1
ATOM 2740 N N . GLU A 1 325 ? 4.996 17.612 32.575 1.00 82.12 325 GLU A N 1
ATOM 2741 C CA . GLU A 1 325 ? 4.699 18.979 32.137 1.00 82.12 325 GLU A CA 1
ATOM 2742 C C . GLU A 1 325 ? 3.649 18.997 31.029 1.00 82.12 325 GLU A C 1
ATOM 2744 O O . GLU A 1 325 ? 2.648 19.694 31.166 1.00 82.12 325 GLU A O 1
ATOM 2749 N N . SER A 1 326 ? 3.823 18.165 29.997 1.00 83.31 326 SER A N 1
ATOM 2750 C CA . SER A 1 326 ? 2.886 18.061 28.873 1.00 83.31 326 SER A CA 1
ATOM 2751 C C . SER A 1 326 ? 1.487 17.624 29.305 1.00 83.31 326 SER A C 1
ATOM 2753 O O . SER A 1 326 ? 0.510 18.068 28.723 1.00 83.31 326 SER A O 1
ATOM 2755 N N . ILE A 1 327 ? 1.357 16.763 30.319 1.00 82.25 327 ILE A N 1
ATOM 2756 C CA . ILE A 1 327 ? 0.037 16.364 30.831 1.00 82.25 327 ILE A CA 1
ATOM 2757 C C . ILE A 1 327 ? -0.518 17.433 31.782 1.00 82.25 327 ILE A C 1
ATOM 2759 O O . ILE A 1 327 ? -1.696 17.773 31.704 1.00 82.25 327 ILE A O 1
ATOM 2763 N N . ARG A 1 328 ? 0.320 18.012 32.652 1.00 85.19 328 ARG A N 1
ATOM 2764 C CA . ARG A 1 328 ? -0.078 19.038 33.628 1.00 85.19 328 ARG A CA 1
ATOM 2765 C C . ARG A 1 328 ? -0.638 20.287 32.957 1.00 85.19 328 ARG A C 1
ATOM 2767 O O . ARG A 1 328 ? -1.619 20.836 33.454 1.00 85.19 328 ARG A O 1
ATOM 2774 N N . THR A 1 329 ? -0.050 20.730 31.845 1.00 84.25 329 THR A N 1
ATOM 2775 C CA . THR A 1 329 ? -0.570 21.863 31.064 1.00 84.25 329 THR A CA 1
ATOM 2776 C C . THR A 1 329 ? -1.995 21.592 30.596 1.00 84.25 329 THR A C 1
ATOM 2778 O O . THR A 1 329 ? -2.870 22.435 30.791 1.00 84.25 329 THR A O 1
ATOM 2781 N N . GLN A 1 330 ? -2.278 20.397 30.081 1.00 83.94 330 GLN A N 1
ATOM 2782 C CA . GLN A 1 330 ? -3.625 20.052 29.626 1.00 83.94 330 GLN A CA 1
ATOM 2783 C C . GLN A 1 330 ? -4.609 19.868 30.789 1.00 83.94 330 GLN A C 1
ATOM 2785 O O . GLN A 1 330 ? -5.737 20.343 30.709 1.00 83.94 330 GLN A O 1
ATOM 2790 N N . VAL A 1 331 ? -4.174 19.287 31.914 1.00 81.25 331 VAL A N 1
ATOM 2791 C CA . VAL A 1 331 ? -4.994 19.191 33.139 1.00 81.25 331 VAL A CA 1
ATOM 2792 C C . VAL A 1 331 ? -5.365 20.579 33.665 1.00 81.25 331 VAL A C 1
ATOM 2794 O O . VAL A 1 331 ? -6.513 20.799 34.036 1.00 81.25 331 VAL A O 1
ATOM 2797 N N . SER A 1 332 ? -4.431 21.536 33.662 1.00 81.06 332 SER A N 1
ATOM 2798 C CA . SER A 1 332 ? -4.731 22.911 34.084 1.00 81.06 332 SER A CA 1
ATOM 2799 C C . SER A 1 332 ? -5.745 23.605 33.171 1.00 81.06 332 SER A C 1
ATOM 2801 O O . SER A 1 332 ? -6.601 24.336 33.656 1.00 81.06 332 SER A O 1
ATOM 2803 N N . ARG A 1 333 ? -5.707 23.334 31.859 1.00 81.50 333 ARG A N 1
ATOM 2804 C CA . ARG A 1 333 ? -6.700 23.858 30.909 1.00 81.50 333 ARG A CA 1
ATOM 2805 C C . ARG A 1 333 ? -8.081 23.236 31.122 1.00 81.50 333 ARG A C 1
ATOM 2807 O O . ARG A 1 333 ? -9.068 23.966 31.088 1.00 81.50 333 ARG A O 1
ATOM 2814 N N . LEU A 1 334 ? -8.135 21.934 31.410 1.00 81.62 334 LEU A N 1
ATOM 2815 C CA . LEU A 1 334 ? -9.368 21.214 31.736 1.00 81.62 334 LEU A CA 1
ATOM 2816 C C . LEU A 1 334 ? -9.997 21.732 33.038 1.00 81.62 334 LEU A C 1
ATOM 2818 O O . LEU A 1 334 ? -11.194 21.989 33.073 1.00 81.62 334 LEU A O 1
ATOM 2822 N N . LEU A 1 335 ? -9.190 21.950 34.084 1.00 79.69 335 LEU A N 1
ATOM 2823 C CA . LEU A 1 335 ? -9.640 22.517 35.364 1.00 79.69 335 LEU A CA 1
ATOM 2824 C C . LEU A 1 335 ? -10.178 23.947 35.235 1.00 79.69 335 LEU A C 1
ATOM 2826 O O . LEU A 1 335 ? -11.074 24.333 35.979 1.00 79.69 335 LEU A O 1
ATOM 2830 N N . ASN A 1 336 ? -9.655 24.711 34.277 1.00 81.44 336 ASN A N 1
ATOM 2831 C CA . ASN A 1 336 ? -10.130 26.057 33.974 1.00 81.44 336 ASN A CA 1
ATOM 2832 C C . ASN A 1 336 ? -11.335 26.067 33.013 1.00 81.44 336 ASN A C 1
ATOM 2834 O O . ASN A 1 336 ? -11.747 27.143 32.602 1.00 81.44 336 ASN A O 1
ATOM 2838 N N . PHE A 1 337 ? -11.878 24.900 32.632 1.00 69.69 337 PHE A N 1
ATOM 2839 C CA . PHE A 1 337 ? -12.960 24.746 31.645 1.00 69.69 337 PHE A CA 1
ATOM 2840 C C . PHE A 1 337 ? -12.664 25.379 30.272 1.00 69.69 337 PHE A C 1
ATOM 2842 O O . PHE A 1 337 ? -13.573 25.710 29.517 1.00 69.69 337 PHE A O 1
ATOM 2849 N N . ASN A 1 338 ? -11.382 25.516 29.921 1.00 72.44 338 ASN A N 1
ATOM 2850 C CA . ASN A 1 338 ? -10.943 26.232 28.720 1.00 72.44 338 ASN A CA 1
ATOM 2851 C C . ASN A 1 338 ? -10.830 25.342 27.471 1.00 72.44 338 ASN A C 1
ATOM 2853 O O . ASN A 1 338 ? -10.435 25.837 26.417 1.00 72.44 338 ASN A O 1
ATOM 2857 N N . CYS A 1 339 ? -11.087 24.035 27.577 1.00 77.50 339 CYS A N 1
ATOM 2858 C CA . CYS A 1 339 ? -10.951 23.104 26.457 1.00 77.50 339 CYS A CA 1
ATOM 2859 C C . CYS A 1 339 ? -11.799 21.838 26.626 1.00 77.50 339 CYS A C 1
ATOM 2861 O O . CYS A 1 339 ? -11.979 21.341 27.739 1.00 77.50 339 CYS A O 1
ATOM 2863 N N . THR A 1 340 ? -12.241 21.277 25.502 1.00 81.62 340 THR A N 1
ATOM 2864 C CA . THR A 1 340 ? -12.885 19.955 25.421 1.00 81.62 340 THR A CA 1
ATOM 2865 C C . THR A 1 340 ? -11.857 18.820 25.440 1.00 81.62 340 THR A C 1
ATOM 2867 O O . THR A 1 340 ? -10.675 19.025 25.144 1.00 81.62 340 THR A O 1
ATOM 2870 N N . PHE A 1 341 ? -12.283 17.585 25.731 1.00 80.00 341 PHE A N 1
ATOM 2871 C CA . PHE A 1 341 ? -11.380 16.429 25.687 1.00 80.00 341 PHE A CA 1
ATOM 2872 C C . PHE A 1 341 ? -10.735 16.214 24.307 1.00 80.00 341 PHE A C 1
ATOM 2874 O O . PHE A 1 341 ? -9.552 15.882 24.209 1.00 80.00 341 PHE A O 1
ATOM 2881 N N . ASN A 1 342 ? -11.476 16.479 23.230 1.00 81.25 342 ASN A N 1
ATOM 2882 C CA . ASN A 1 342 ? -10.955 16.377 21.866 1.00 81.25 342 ASN A CA 1
ATOM 2883 C C . ASN A 1 342 ? -9.838 17.399 21.592 1.00 81.25 342 ASN A C 1
ATOM 2885 O O . ASN A 1 342 ? -8.821 17.054 20.986 1.00 81.25 342 ASN A O 1
ATOM 2889 N N . GLU A 1 343 ? -9.966 18.625 22.099 1.00 81.25 343 GLU A N 1
ATOM 2890 C CA . GLU A 1 343 ? -8.910 19.643 22.028 1.00 81.25 343 GLU A CA 1
ATOM 2891 C C . GLU A 1 343 ? -7.696 19.263 22.885 1.00 81.25 343 GLU A C 1
ATOM 2893 O O . GLU A 1 343 ? -6.559 19.438 22.450 1.00 81.25 343 GLU A O 1
ATOM 2898 N N . ILE A 1 344 ? -7.906 18.652 24.056 1.00 81.94 344 ILE A N 1
ATOM 2899 C CA . ILE A 1 344 ? -6.820 18.122 24.898 1.00 81.94 344 ILE A CA 1
ATOM 2900 C C . ILE A 1 344 ? -6.003 17.074 24.147 1.00 81.94 344 ILE A C 1
ATOM 2902 O O . ILE A 1 344 ? -4.771 17.133 24.154 1.00 81.94 344 ILE A O 1
ATOM 2906 N N . LEU A 1 345 ? -6.662 16.136 23.462 1.00 82.75 345 LEU A N 1
ATOM 2907 C CA . LEU A 1 345 ? -5.964 15.141 22.651 1.00 82.75 345 LEU A CA 1
ATOM 2908 C C . LEU A 1 345 ? -5.169 15.798 21.519 1.00 82.75 345 LEU A C 1
ATOM 2910 O O . LEU A 1 345 ? -4.040 15.386 21.258 1.00 82.75 345 LEU A O 1
ATOM 2914 N N . GLN A 1 346 ? -5.710 16.830 20.866 1.00 82.19 346 GLN A N 1
ATOM 2915 C CA . GLN A 1 346 ? -4.984 17.573 19.832 1.00 82.19 346 GLN A CA 1
ATOM 2916 C C . GLN A 1 346 ? -3.764 18.312 20.393 1.00 82.19 346 GLN A C 1
ATOM 2918 O O . GLN A 1 346 ? -2.684 18.244 19.805 1.00 82.19 346 GLN A O 1
ATOM 2923 N N . PHE A 1 347 ? -3.885 18.957 21.553 1.00 82.38 347 PHE A N 1
ATOM 2924 C CA . PHE A 1 347 ? -2.754 19.628 22.187 1.00 82.38 347 PHE A CA 1
ATOM 2925 C C . PHE A 1 347 ? -1.682 18.642 22.667 1.00 82.38 347 PHE A C 1
ATOM 2927 O O . PHE A 1 347 ? -0.496 18.899 22.471 1.00 82.38 347 PHE A O 1
ATOM 2934 N N . LEU A 1 348 ? -2.066 17.466 23.178 1.00 81.12 348 LEU A N 1
ATOM 2935 C CA . LEU A 1 348 ? -1.112 16.400 23.508 1.00 81.12 348 LEU A CA 1
ATOM 2936 C C . LEU A 1 348 ? -0.347 15.904 22.277 1.00 81.12 348 LEU A C 1
ATOM 2938 O O . LEU A 1 348 ? 0.853 15.642 22.375 1.00 81.12 348 LEU A O 1
ATOM 2942 N N . LYS A 1 349 ? -1.004 15.803 21.114 1.00 81.00 349 LYS A N 1
ATOM 2943 C CA . LYS A 1 349 ? -0.337 15.446 19.847 1.00 81.00 349 LYS A CA 1
ATOM 2944 C C . LYS A 1 349 ? 0.738 16.472 19.477 1.00 81.00 349 LYS A C 1
ATOM 2946 O O . LYS A 1 349 ? 1.838 16.099 19.062 1.00 81.00 349 LYS A O 1
ATOM 2951 N N . ILE A 1 350 ? 0.439 17.758 19.664 1.00 80.25 350 ILE A N 1
ATOM 2952 C CA . ILE A 1 350 ? 1.371 18.862 19.391 1.00 80.25 350 ILE A CA 1
ATOM 2953 C C . ILE A 1 350 ? 2.553 18.835 20.371 1.00 80.25 350 ILE A C 1
ATOM 2955 O O . ILE A 1 350 ? 3.705 18.911 19.940 1.00 80.25 350 ILE A O 1
ATOM 2959 N N . ASP A 1 351 ? 2.287 18.667 21.667 1.00 78.44 351 ASP A N 1
ATOM 2960 C CA . ASP A 1 351 ? 3.308 18.723 22.719 1.00 78.44 351 ASP A CA 1
ATOM 2961 C C . ASP A 1 351 ? 4.256 17.512 22.686 1.00 78.44 351 ASP A C 1
ATOM 2963 O O . ASP A 1 351 ? 5.456 17.631 22.946 1.00 78.44 351 ASP A O 1
ATOM 2967 N N . MET A 1 352 ? 3.743 16.333 22.328 1.00 76.56 352 MET A N 1
ATOM 2968 C CA . MET A 1 352 ? 4.502 15.083 22.392 1.00 76.56 352 MET A CA 1
ATOM 2969 C C . MET A 1 352 ? 5.398 14.834 21.168 1.00 76.56 352 MET A C 1
ATOM 2971 O O . MET A 1 352 ? 6.310 14.006 21.255 1.00 76.56 352 MET A O 1
ATOM 2975 N N . LYS A 1 353 ? 5.175 15.556 20.054 1.00 70.88 353 LYS A N 1
ATOM 2976 C CA . LYS A 1 353 ? 6.020 15.608 18.837 1.00 70.88 353 LYS A CA 1
ATOM 2977 C C . LYS A 1 353 ? 6.503 14.244 18.308 1.00 70.88 353 LYS A C 1
ATOM 2979 O O . LYS A 1 353 ? 7.554 14.156 17.676 1.00 70.88 353 LYS A O 1
ATOM 2984 N N . SER A 1 354 ? 5.752 13.165 18.543 1.00 68.62 354 SER A N 1
ATOM 2985 C CA . SER A 1 354 ? 6.075 11.827 18.034 1.00 68.62 354 SER A CA 1
ATOM 2986 C C . SER A 1 354 ? 4.869 11.212 17.349 1.00 68.62 354 SER A C 1
ATOM 2988 O O . SER A 1 354 ? 3.778 11.163 17.915 1.00 68.62 354 SER A O 1
ATOM 2990 N N . VAL A 1 355 ? 5.104 10.641 16.167 1.00 61.38 355 VAL A N 1
ATOM 2991 C CA . VAL A 1 355 ? 4.096 9.908 15.386 1.00 61.38 355 VAL A CA 1
ATOM 2992 C C . VAL A 1 355 ? 3.442 8.796 16.219 1.00 61.38 355 VAL A C 1
ATOM 2994 O O . VAL A 1 355 ? 2.254 8.546 16.071 1.00 61.38 355 VAL A O 1
ATOM 2997 N N . ARG A 1 356 ? 4.179 8.172 17.151 1.00 65.62 356 ARG A N 1
ATOM 2998 C CA . ARG A 1 356 ? 3.657 7.107 18.029 1.00 65.62 356 ARG A CA 1
ATOM 2999 C C . ARG A 1 356 ? 2.545 7.593 18.956 1.00 65.62 356 ARG A C 1
ATOM 3001 O O . ARG A 1 356 ? 1.492 6.968 19.018 1.00 65.62 356 ARG A O 1
ATOM 3008 N N . TYR A 1 357 ? 2.776 8.702 19.658 1.00 74.38 357 TYR A N 1
ATOM 3009 C CA . TYR A 1 357 ? 1.765 9.301 20.529 1.00 74.38 357 TYR A CA 1
ATOM 3010 C C . TYR A 1 357 ? 0.560 9.742 19.707 1.00 74.38 357 TYR A C 1
ATOM 3012 O O . TYR A 1 357 ? -0.566 9.504 20.121 1.00 74.38 357 TYR A O 1
ATOM 3020 N N . ASN A 1 358 ? 0.795 10.279 18.506 1.00 71.50 358 ASN A N 1
ATOM 3021 C CA . ASN A 1 358 ? -0.281 10.718 17.626 1.00 71.50 358 ASN A CA 1
ATOM 3022 C C . ASN A 1 358 ? -1.194 9.570 17.214 1.00 71.50 358 ASN A C 1
ATOM 3024 O O . ASN A 1 358 ? -2.397 9.696 17.387 1.00 71.50 358 ASN A O 1
ATOM 3028 N N . VAL A 1 359 ? -0.632 8.437 16.784 1.00 63.59 359 VAL A N 1
ATOM 3029 C CA . VAL A 1 359 ? -1.424 7.251 16.432 1.00 63.59 359 VAL A CA 1
ATOM 3030 C C . VAL A 1 359 ? -2.254 6.772 17.625 1.00 63.59 359 VAL A C 1
ATOM 3032 O O . VAL A 1 359 ? -3.442 6.514 17.474 1.00 63.59 359 VAL A O 1
ATOM 3035 N N . ILE A 1 360 ? -1.665 6.689 18.823 1.00 70.19 360 ILE A N 1
ATOM 3036 C CA . ILE A 1 360 ? -2.398 6.225 20.010 1.00 70.19 360 ILE A CA 1
ATOM 3037 C C . ILE A 1 360 ? -3.503 7.218 20.401 1.00 70.19 360 ILE A C 1
ATOM 3039 O O . ILE A 1 360 ? -4.628 6.814 20.680 1.00 70.19 360 ILE A O 1
ATOM 3043 N N . LEU A 1 361 ? -3.212 8.519 20.386 1.00 78.25 361 LEU A N 1
ATOM 3044 C CA . LEU A 1 361 ? -4.188 9.566 20.693 1.00 78.25 361 LEU A CA 1
ATOM 3045 C C . LEU A 1 361 ? -5.283 9.663 19.618 1.00 78.25 361 LEU A C 1
ATOM 3047 O O . LEU A 1 361 ? -6.422 9.959 19.957 1.00 78.25 361 LEU A O 1
ATOM 3051 N N . ASP A 1 362 ? -4.974 9.393 18.347 1.00 70.00 362 ASP A N 1
ATOM 3052 C CA . ASP A 1 362 ? -5.956 9.283 17.259 1.00 70.00 362 ASP A CA 1
ATOM 3053 C C . ASP A 1 362 ? -6.911 8.106 17.495 1.00 70.00 362 ASP A C 1
ATOM 3055 O O . ASP A 1 362 ? -8.118 8.245 17.306 1.00 70.00 362 ASP A O 1
ATOM 3059 N N . VAL A 1 363 ? -6.389 6.959 17.942 1.00 66.50 363 VAL A N 1
ATOM 3060 C CA . VAL A 1 363 ? -7.211 5.794 18.303 1.00 66.50 363 VAL A CA 1
ATOM 3061 C C . VAL A 1 363 ? -8.102 6.109 19.507 1.00 66.50 363 VAL A C 1
ATOM 3063 O O . VAL A 1 363 ? -9.297 5.834 19.458 1.00 66.50 363 VAL A O 1
ATOM 3066 N N . ILE A 1 364 ? -7.563 6.743 20.556 1.00 74.00 364 ILE A N 1
ATOM 3067 C CA . ILE A 1 364 ? -8.339 7.154 21.742 1.00 74.00 364 ILE A CA 1
ATOM 3068 C C . ILE A 1 364 ? -9.438 8.154 21.368 1.00 74.00 364 ILE A C 1
ATOM 3070 O O . ILE A 1 364 ? -10.563 8.030 21.845 1.00 74.00 364 ILE A O 1
ATOM 3074 N N . GLN A 1 365 ? -9.135 9.114 20.492 1.00 77.31 365 GLN A N 1
ATOM 3075 C CA . GLN A 1 365 ? -10.115 10.082 20.003 1.00 77.31 365 GLN A CA 1
ATOM 3076 C C . GLN A 1 365 ? -11.279 9.374 19.303 1.00 77.31 365 GLN A C 1
ATOM 3078 O O . GLN A 1 365 ? -12.432 9.533 19.693 1.00 77.31 365 GLN A O 1
ATOM 3083 N N . LYS A 1 366 ? -10.967 8.500 18.337 1.00 67.88 366 LYS A N 1
ATOM 3084 C CA . LYS A 1 366 ? -11.974 7.700 17.625 1.00 67.88 366 LYS A CA 1
ATOM 3085 C C . LYS A 1 366 ? -12.781 6.800 18.564 1.00 67.88 366 LYS A C 1
ATOM 3087 O O . LYS A 1 366 ? -13.963 6.571 18.317 1.00 67.88 366 LYS A O 1
ATOM 3092 N N . PHE A 1 367 ? -12.151 6.269 19.612 1.00 64.38 367 PHE A N 1
ATOM 3093 C CA . PHE A 1 367 ? -12.803 5.432 20.618 1.00 64.38 367 PHE A CA 1
ATOM 3094 C C . PHE A 1 367 ? -13.841 6.223 21.423 1.00 64.38 367 PHE A C 1
ATOM 3096 O O . PHE A 1 367 ? -14.964 5.757 21.609 1.00 64.38 367 PHE A O 1
ATOM 3103 N N . ILE A 1 368 ? -13.495 7.435 21.859 1.00 67.56 368 ILE A N 1
ATOM 3104 C CA . ILE A 1 368 ? -14.373 8.275 22.682 1.00 67.56 368 ILE A CA 1
ATOM 3105 C C . ILE A 1 368 ? -15.504 8.883 21.857 1.00 67.56 368 ILE A C 1
ATOM 3107 O O . ILE A 1 368 ? -16.654 8.817 22.290 1.00 67.56 368 ILE A O 1
ATOM 3111 N N . ASP A 1 369 ? -15.220 9.351 20.640 1.00 68.44 369 ASP A N 1
ATOM 3112 C CA . ASP A 1 369 ? -16.248 9.851 19.719 1.00 68.44 369 ASP A CA 1
ATOM 3113 C C . ASP A 1 369 ? -17.314 8.772 19.429 1.00 68.44 369 ASP A C 1
ATOM 3115 O O . ASP A 1 369 ? -18.501 9.070 19.304 1.00 68.44 369 ASP A O 1
ATOM 3119 N N . LYS A 1 370 ? -16.925 7.488 19.376 1.00 60.28 370 LYS A N 1
ATOM 3120 C CA . LYS A 1 370 ? -17.872 6.372 19.216 1.00 60.28 370 LYS A CA 1
ATOM 3121 C C . LYS A 1 370 ? -18.658 6.046 20.484 1.00 60.28 370 LYS A C 1
ATOM 3123 O O . LYS A 1 370 ? -19.814 5.663 20.364 1.00 60.28 370 LYS A O 1
ATOM 3128 N N . MET A 1 371 ? -18.077 6.191 21.677 1.00 56.66 371 MET A N 1
ATOM 3129 C CA . MET A 1 371 ? -18.808 5.956 22.931 1.00 56.66 371 MET A CA 1
ATOM 3130 C C . MET A 1 371 ? -19.874 7.018 23.206 1.00 56.66 371 MET A C 1
ATOM 3132 O O . MET A 1 371 ? -20.935 6.677 23.722 1.00 56.66 371 MET A O 1
ATOM 3136 N N . VAL A 1 372 ? -19.617 8.279 22.845 1.00 54.44 372 VAL A N 1
ATOM 3137 C CA . VAL A 1 372 ? -20.579 9.381 23.021 1.00 54.44 372 VAL A CA 1
ATOM 3138 C C . VAL A 1 372 ? -21.810 9.213 22.121 1.00 54.44 372 VAL A C 1
ATOM 3140 O O . VAL A 1 372 ? -22.905 9.562 22.535 1.00 54.44 372 VAL A O 1
ATOM 3143 N N . ASN A 1 373 ? -21.661 8.606 20.939 1.00 39.94 373 ASN A N 1
ATOM 3144 C CA . ASN A 1 373 ? -22.760 8.377 19.988 1.00 39.94 373 ASN A CA 1
ATOM 3145 C C . ASN A 1 373 ? -23.622 7.126 20.283 1.00 39.94 373 ASN A C 1
ATOM 3147 O O . ASN A 1 373 ? -24.511 6.806 19.498 1.00 39.94 373 ASN A O 1
ATOM 3151 N N . VAL A 1 374 ? -23.327 6.379 21.354 1.00 37.38 374 VAL A N 1
ATOM 3152 C CA . VAL A 1 374 ? -24.060 5.158 21.765 1.00 37.38 374 VAL A CA 1
ATOM 3153 C C . VAL A 1 374 ? -24.974 5.418 22.981 1.00 37.38 374 VAL A C 1
ATOM 3155 O O . VAL A 1 374 ? -25.670 4.509 23.437 1.00 37.38 374 VAL A O 1
ATOM 3158 N N . VAL A 1 375 ? -24.998 6.653 23.492 1.00 33.00 375 VAL A N 1
ATOM 3159 C CA . VAL A 1 375 ? -25.989 7.159 24.461 1.00 33.00 375 VAL A CA 1
ATOM 3160 C C . VAL A 1 375 ? -27.045 7.941 23.697 1.00 33.00 375 VAL A C 1
ATOM 3162 O O . VAL A 1 375 ? -28.239 7.748 24.017 1.00 33.00 375 VAL A O 1
#